Protein AF-A0A958CQ37-F1 (afdb_monomer)

Radius of gyration: 55.18 Å; Cα contacts (8 Å, |Δi|>4): 34; chains: 1; bounding box: 103×62×148 Å

Solvent-accessible surface area (backbone atoms only — not comparable to full-atom values): 11973 Å² total; per-residue (Å²): 142,84,86,82,81,79,88,76,85,82,82,81,82,80,87,77,84,88,81,90,77,92,73,89,69,79,71,72,74,76,74,71,54,69,67,59,58,50,50,52,51,53,51,53,50,53,50,53,51,52,50,50,52,52,52,51,51,51,49,50,54,50,52,52,50,51,53,51,53,49,53,54,50,54,52,50,51,51,52,53,48,55,51,60,64,46,48,61,54,52,54,52,50,50,53,50,51,51,54,44,40,57,52,45,50,58,51,58,67,70,36,49,77,90,50,52,83,75,59,76,95,58,88,52,50,67,62,41,44,52,50,48,65,74,42,40,67,68,56,68,46,73,76,77,70,75,86,76,77,77,72,82,83,69,88,74,81,87,72,75,83,76,72,76,51,73,71,53,48,52,48,20,59,75,70,76,41,53,68,68,57,47,50,54,54,58,65,72,74,109

Mean predicted aligned error: 20.01 Å

Foldseek 3Di:
DDDDDDDDDDPDDDDDDDDDDDDDPPPVVPPDPPVVVVVVVVVVVVVVVVVVVVVVVVVVVVVVVVVVVVVVVVVVVVVVVVVVVCVVVVVVVVVVQVVLVVVLVVLLVLFPPVCNVVQDPDPRSVVSVVVCVVCVCVRNPDPPPPPPCVPPDDDDPPPPPPDDDPVLCVVCVVVVHDPVVSVVVVVVVD

Structure (mmCIF, N/CA/C/O backbone):
data_AF-A0A958CQ37-F1
#
_entry.id   AF-A0A958CQ37-F1
#
loop_
_atom_site.group_PDB
_atom_site.id
_atom_site.type_symbol
_atom_site.label_atom_id
_atom_site.label_alt_id
_atom_site.label_comp_id
_atom_site.label_asym_id
_atom_site.label_entity_id
_atom_site.label_seq_id
_atom_site.pdbx_PDB_ins_code
_atom_site.Cartn_x
_atom_site.Cartn_y
_atom_site.Cartn_z
_atom_site.occupancy
_atom_site.B_iso_or_equiv
_atom_site.auth_seq_id
_atom_site.auth_comp_id
_atom_site.auth_asym_id
_atom_site.auth_atom_id
_atom_site.pdbx_PDB_model_num
ATOM 1 N N . MET A 1 1 ? -32.294 -33.230 7.994 1.00 49.12 1 MET A N 1
ATOM 2 C CA . MET A 1 1 ? -32.394 -34.370 8.921 1.00 49.12 1 MET A CA 1
ATOM 3 C C . MET A 1 1 ? -31.142 -34.333 9.769 1.00 49.12 1 MET A C 1
ATOM 5 O O . MET A 1 1 ? -30.133 -34.830 9.314 1.00 49.12 1 MET A O 1
ATOM 9 N N . ASP A 1 2 ? -31.186 -33.602 10.880 1.00 46.47 2 ASP A N 1
ATOM 10 C CA . ASP A 1 2 ? -30.478 -33.942 12.120 1.00 46.47 2 ASP A CA 1
ATOM 11 C C . ASP A 1 2 ? -30.927 -32.935 13.178 1.00 46.47 2 ASP A C 1
ATOM 13 O O . ASP A 1 2 ? -30.516 -31.776 13.227 1.00 46.47 2 ASP A O 1
ATOM 17 N N . SER A 1 3 ? -31.928 -33.385 13.925 1.00 45.38 3 SER A N 1
ATOM 18 C CA . SER A 1 3 ? -32.586 -32.683 15.012 1.00 45.38 3 SER A CA 1
ATOM 19 C C . SER A 1 3 ? -31.724 -32.826 16.260 1.00 45.38 3 SER A C 1
ATOM 21 O O . SER A 1 3 ? -31.546 -33.939 16.745 1.00 45.38 3 SER A O 1
ATOM 23 N N . ASN A 1 4 ? -31.228 -31.716 16.801 1.00 47.38 4 ASN A N 1
ATOM 24 C CA . ASN A 1 4 ? -30.601 -31.696 18.119 1.00 47.38 4 ASN A CA 1
ATOM 25 C C . ASN A 1 4 ? -31.625 -31.181 19.150 1.00 47.38 4 ASN A C 1
ATOM 27 O O . ASN A 1 4 ? -31.974 -29.998 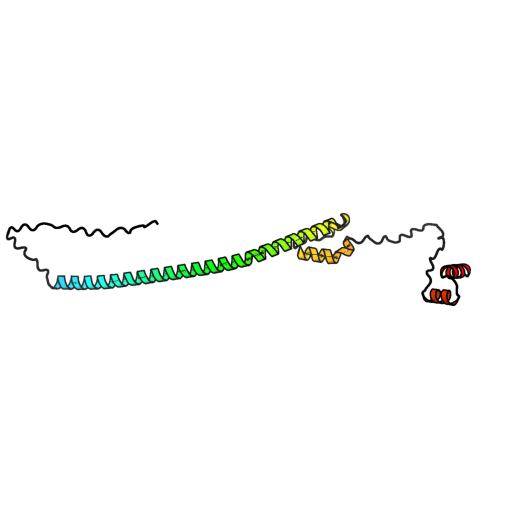19.095 1.00 47.38 4 ASN A O 1
ATOM 31 N N . PRO A 1 5 ? -32.176 -32.029 20.038 1.00 55.19 5 PRO A N 1
ATOM 32 C CA . PRO A 1 5 ? -33.126 -31.587 21.048 1.00 55.19 5 PRO A CA 1
ATOM 33 C C . PRO A 1 5 ? -32.414 -30.985 22.269 1.00 55.19 5 PRO A C 1
ATOM 35 O O . PRO A 1 5 ? -31.426 -31.513 22.774 1.00 55.19 5 PRO A O 1
ATOM 38 N N . ALA A 1 6 ? -32.963 -29.871 22.752 1.00 45.78 6 ALA A N 1
ATOM 39 C CA . ALA A 1 6 ? -32.574 -29.190 23.982 1.00 45.78 6 ALA A CA 1
ATOM 40 C C . ALA A 1 6 ? -32.721 -30.094 25.229 1.00 45.78 6 ALA A C 1
ATOM 42 O O . ALA A 1 6 ? -33.697 -30.845 25.313 1.00 45.78 6 ALA A O 1
ATOM 43 N N . PRO A 1 7 ? -31.832 -30.003 26.238 1.00 53.38 7 PRO A N 1
ATOM 44 C CA . PRO A 1 7 ? -32.049 -30.678 27.511 1.00 53.38 7 PRO A CA 1
ATOM 45 C C . PRO A 1 7 ? -33.097 -29.935 28.352 1.00 53.38 7 PRO A C 1
ATOM 47 O O . PRO A 1 7 ? -32.956 -28.760 28.690 1.00 53.38 7 PRO A O 1
ATOM 50 N N . ALA A 1 8 ? -34.169 -30.663 28.659 1.00 43.44 8 ALA A N 1
ATOM 51 C CA . ALA A 1 8 ? -35.305 -30.249 29.465 1.00 43.44 8 ALA A CA 1
ATOM 52 C C . ALA A 1 8 ? -34.931 -29.970 30.931 1.00 43.44 8 ALA A C 1
ATOM 54 O O . ALA A 1 8 ? -34.113 -30.664 31.535 1.00 43.44 8 ALA A O 1
ATOM 55 N N . ALA A 1 9 ? -35.606 -28.975 31.509 1.00 38.88 9 ALA A N 1
ATOM 56 C CA . ALA A 1 9 ? -35.600 -28.678 32.932 1.00 38.88 9 ALA A CA 1
ATOM 57 C C . ALA A 1 9 ? -36.140 -29.866 33.748 1.00 38.88 9 ALA A C 1
ATOM 59 O O . ALA A 1 9 ? -37.278 -30.295 33.566 1.00 38.88 9 ALA A O 1
ATOM 60 N N . THR A 1 10 ? -35.342 -30.373 34.684 1.00 42.56 10 THR A N 1
ATOM 61 C CA . THR A 1 10 ? -35.787 -31.325 35.706 1.00 42.56 10 THR A CA 1
ATOM 62 C C . THR A 1 10 ? -36.407 -30.574 36.882 1.00 42.56 10 THR A C 1
ATOM 64 O O . THR A 1 10 ? -35.711 -30.137 37.797 1.00 42.56 10 THR A O 1
ATOM 67 N N . THR A 1 11 ? -37.731 -30.444 36.884 1.00 38.50 11 THR A N 1
ATOM 68 C CA . THR A 1 11 ? -38.530 -30.198 38.091 1.00 38.50 11 THR A CA 1
ATOM 69 C C . THR A 1 11 ? -38.624 -31.503 38.883 1.00 38.50 11 THR A C 1
ATOM 71 O O . THR A 1 11 ? -39.440 -32.372 38.591 1.00 38.50 11 THR A O 1
ATOM 74 N N . SER A 1 12 ? -37.762 -31.664 39.887 1.00 38.47 12 SER A N 1
ATOM 75 C CA . SER A 1 12 ? -37.839 -32.772 40.843 1.00 38.47 12 SER A CA 1
ATOM 76 C C . SER A 1 12 ? -38.843 -32.434 41.947 1.00 38.47 12 SER A C 1
ATOM 78 O O . SER A 1 12 ? -38.509 -31.792 42.941 1.00 38.47 12 SER A O 1
ATOM 80 N N . THR A 1 13 ? -40.090 -32.864 41.762 1.00 37.91 13 THR A N 1
ATOM 81 C CA . THR A 1 13 ? -41.132 -32.880 42.794 1.00 37.91 13 THR A CA 1
ATOM 82 C C . THR A 1 13 ? -40.833 -33.993 43.802 1.00 37.91 13 THR A C 1
ATOM 84 O O . THR A 1 13 ? -41.143 -35.155 43.559 1.00 37.91 13 THR A O 1
ATOM 87 N N . ALA A 1 14 ? -40.236 -33.651 44.944 1.00 37.59 14 ALA A N 1
ATOM 88 C CA . ALA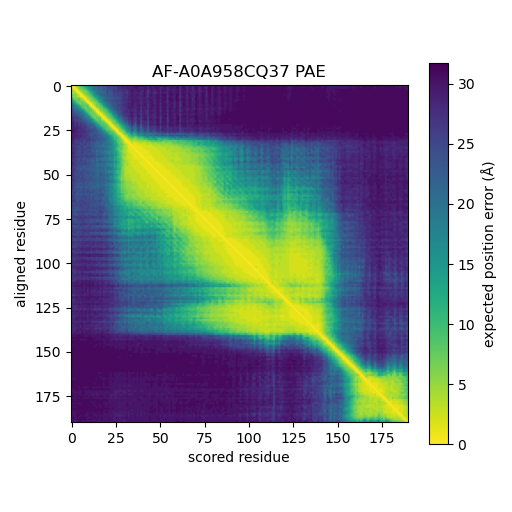 A 1 14 ? -40.164 -34.545 46.097 1.00 37.59 14 ALA A CA 1
ATOM 89 C C . ALA A 1 14 ? -41.420 -34.352 46.967 1.00 37.59 14 ALA A C 1
ATOM 91 O O . ALA A 1 14 ? -41.542 -33.367 47.694 1.00 37.59 14 ALA A O 1
ATOM 92 N N . GLN A 1 15 ? -42.370 -35.283 46.861 1.00 41.03 15 GLN A N 1
ATOM 93 C CA . GLN A 1 15 ? -43.459 -35.453 47.826 1.00 41.03 15 GLN A CA 1
ATOM 94 C C . GLN A 1 15 ? -42.893 -36.113 49.090 1.00 41.03 15 GLN A C 1
ATOM 96 O O . GLN A 1 15 ? -42.414 -37.243 49.031 1.00 41.03 15 GLN A O 1
ATOM 101 N N . VAL A 1 16 ? -42.967 -35.427 50.232 1.00 40.22 16 VAL A N 1
ATOM 102 C CA . VAL A 1 16 ? -42.745 -36.033 51.552 1.00 40.22 16 VAL A CA 1
ATOM 103 C C . VAL A 1 16 ? -44.091 -36.132 52.258 1.00 40.22 16 VAL A C 1
ATOM 105 O O . VAL A 1 16 ? -44.826 -35.152 52.375 1.00 40.22 16 VAL A O 1
ATOM 108 N N . ALA A 1 17 ? -44.415 -37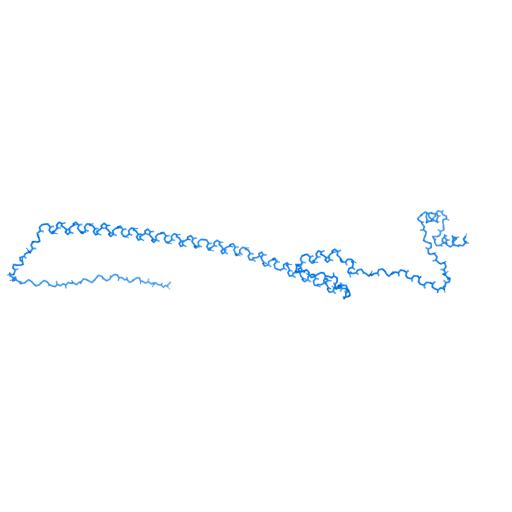.360 52.655 1.00 38.19 17 ALA A N 1
ATOM 109 C CA . ALA A 1 17 ? -45.647 -37.764 53.305 1.00 38.19 17 ALA A CA 1
ATOM 110 C C . ALA A 1 17 ? -45.853 -37.058 54.654 1.00 38.19 17 ALA A C 1
ATOM 112 O O . ALA A 1 17 ? -44.937 -36.944 55.467 1.00 38.19 17 ALA A O 1
ATOM 113 N N . VAL A 1 18 ? -47.093 -36.627 54.886 1.00 36.69 18 VAL A N 1
ATOM 114 C CA . VAL A 1 18 ? -47.584 -36.095 56.157 1.00 36.69 18 VAL A CA 1
ATOM 115 C C . VAL A 1 18 ? -47.969 -37.274 57.049 1.00 36.69 18 VAL A C 1
ATOM 117 O O . VAL A 1 18 ? -48.983 -37.925 56.811 1.00 36.69 18 VAL A O 1
ATOM 120 N N . THR A 1 19 ? -47.184 -37.539 58.090 1.00 35.00 19 THR A N 1
ATOM 121 C CA . THR A 1 19 ? -47.653 -38.260 59.280 1.00 35.00 19 THR A CA 1
ATOM 122 C C . THR A 1 19 ? -47.872 -37.242 60.385 1.00 35.00 19 THR A C 1
ATOM 124 O O . THR A 1 19 ? -46.922 -36.660 60.905 1.00 35.00 19 THR A O 1
ATOM 127 N N . ALA A 1 20 ? -49.144 -37.011 60.695 1.00 42.75 20 ALA A N 1
ATOM 128 C CA . ALA A 1 20 ? -49.577 -36.290 61.873 1.00 42.75 20 ALA A CA 1
ATOM 129 C C . ALA A 1 20 ? -49.488 -37.227 63.084 1.00 42.75 20 ALA A C 1
ATOM 131 O O . ALA A 1 20 ? -50.216 -38.215 63.143 1.00 42.75 20 ALA A O 1
ATOM 132 N N . ASP A 1 21 ? -48.631 -36.897 64.044 1.00 35.22 21 ASP A N 1
ATOM 133 C CA . ASP A 1 21 ? -48.896 -37.197 65.446 1.00 35.22 21 ASP A CA 1
ATOM 134 C C . ASP A 1 21 ? -48.428 -36.020 66.303 1.00 35.22 21 ASP A C 1
ATOM 136 O O . ASP A 1 21 ? -47.410 -35.378 66.038 1.00 35.22 21 ASP A O 1
ATOM 140 N N . SER A 1 22 ? -49.266 -35.673 67.266 1.00 45.44 22 SER A N 1
ATOM 141 C CA . SER A 1 22 ? -49.215 -34.429 68.017 1.00 45.44 22 SER A CA 1
ATOM 142 C C . SER A 1 22 ? -48.355 -34.629 69.254 1.00 45.44 22 SER A C 1
ATOM 144 O O . SER A 1 22 ? -48.817 -35.187 70.244 1.00 45.44 22 SER A O 1
ATOM 146 N N . ALA A 1 23 ? -47.128 -34.118 69.233 1.00 38.62 23 ALA A N 1
ATOM 147 C CA . ALA A 1 23 ? -46.390 -33.829 70.452 1.00 38.62 23 ALA A CA 1
ATOM 148 C C . ALA A 1 23 ? -46.281 -32.312 70.582 1.00 38.62 23 ALA A C 1
ATOM 150 O O . ALA A 1 23 ? -45.642 -31.631 69.782 1.00 38.62 23 ALA A O 1
ATOM 151 N N . GLN A 1 24 ? -46.994 -31.803 71.578 1.00 40.91 24 GLN A N 1
ATOM 152 C CA . GLN A 1 24 ? -46.951 -30.436 72.053 1.00 40.91 24 GLN A CA 1
ATOM 153 C C . GLN A 1 24 ? -45.543 -30.124 72.573 1.00 40.91 24 GLN A C 1
ATOM 155 O O . GLN A 1 24 ? -45.309 -30.149 73.774 1.00 40.91 24 GLN A O 1
ATOM 160 N N . ASP A 1 25 ? -44.615 -29.791 71.686 1.00 40.22 25 ASP A N 1
ATOM 161 C CA . ASP A 1 25 ? -43.644 -28.767 72.022 1.00 40.22 25 ASP A CA 1
ATOM 162 C C . ASP A 1 25 ? -44.249 -27.471 71.523 1.00 40.22 25 ASP A C 1
ATOM 164 O O . ASP A 1 25 ? -44.387 -27.227 70.323 1.00 40.22 25 ASP A O 1
ATOM 168 N N . ALA A 1 26 ? -44.673 -26.646 72.475 1.00 47.75 26 ALA A N 1
ATOM 169 C CA . ALA A 1 26 ? -44.776 -25.228 72.242 1.00 47.75 26 ALA A CA 1
ATOM 170 C C . ALA A 1 26 ? -43.397 -24.783 71.747 1.00 47.75 26 ALA A C 1
ATOM 172 O O . ALA A 1 26 ? -42.525 -24.437 72.541 1.00 47.75 26 ALA A O 1
ATOM 173 N N . THR A 1 27 ? -43.195 -24.807 70.426 1.00 49.62 27 THR A N 1
ATOM 174 C CA . THR A 1 27 ? -42.239 -23.939 69.767 1.00 49.62 27 THR A CA 1
ATOM 175 C C . THR A 1 27 ? -42.698 -22.565 70.196 1.00 49.62 27 THR A C 1
ATOM 177 O O . THR A 1 27 ? -43.645 -22.011 69.634 1.00 49.62 27 THR A O 1
ATOM 180 N N . THR A 1 28 ? -42.127 -22.066 71.288 1.00 49.12 28 THR A N 1
ATOM 181 C CA . THR A 1 28 ? -42.154 -20.662 71.623 1.00 49.12 28 THR A CA 1
ATOM 182 C C . THR A 1 28 ? -41.641 -20.017 70.357 1.00 49.12 28 THR A C 1
ATOM 184 O O . THR A 1 28 ? -40.455 -20.085 70.049 1.00 49.12 28 THR A O 1
ATOM 187 N N . ALA A 1 29 ? -42.571 -19.537 69.529 1.00 58.19 29 ALA A N 1
ATOM 188 C CA . ALA A 1 29 ? -42.240 -18.746 68.375 1.00 58.19 29 ALA A CA 1
ATOM 189 C C . ALA A 1 29 ? -41.485 -17.583 68.991 1.00 58.19 29 ALA A C 1
ATOM 191 O O . ALA A 1 29 ? -42.084 -16.728 69.646 1.00 58.19 29 ALA A O 1
ATOM 192 N N . THR A 1 30 ? -40.159 -17.649 68.928 1.00 64.88 30 THR A N 1
ATOM 193 C CA . THR A 1 30 ? -39.264 -16.620 69.409 1.00 64.88 30 THR A CA 1
ATOM 194 C C . THR A 1 30 ? -39.554 -15.446 68.502 1.00 64.88 30 THR A C 1
ATOM 196 O O . THR A 1 30 ? -39.005 -15.310 67.413 1.00 64.88 30 THR A O 1
ATOM 199 N N . MET A 1 31 ? -40.549 -14.653 68.900 1.00 70.31 31 MET A N 1
ATOM 200 C CA . MET A 1 31 ? -40.887 -13.419 68.232 1.00 70.31 31 MET A CA 1
ATOM 201 C C . MET A 1 31 ? -39.654 -12.549 68.374 1.00 70.31 31 MET A C 1
ATOM 203 O O . MET A 1 31 ? -39.325 -12.081 69.464 1.00 70.31 31 MET A O 1
ATOM 207 N N . PHE A 1 32 ? -38.931 -12.404 67.268 1.00 79.19 32 PHE A N 1
ATOM 208 C CA . PHE A 1 32 ? -37.827 -11.473 67.207 1.00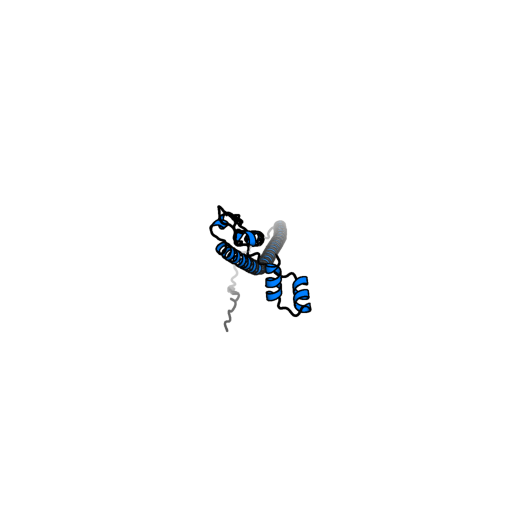 79.19 32 PHE A CA 1
ATOM 209 C C . PHE A 1 32 ? -38.355 -10.081 67.572 1.00 79.19 32 PHE A C 1
ATOM 211 O O . PHE A 1 32 ? -39.456 -9.715 67.141 1.00 79.19 32 PHE A O 1
ATOM 218 N N . PRO A 1 33 ? -37.601 -9.306 68.364 1.00 88.94 33 PRO A N 1
ATOM 219 C CA . PRO A 1 33 ? -38.016 -7.964 68.738 1.00 88.94 33 PRO A CA 1
ATOM 220 C C . PRO A 1 33 ? -38.300 -7.134 67.478 1.00 88.94 33 PRO A C 1
ATOM 222 O O . PRO A 1 33 ? -37.601 -7.257 66.470 1.00 88.94 33 PRO A O 1
ATOM 225 N N . ALA A 1 34 ? -39.343 -6.301 67.522 1.00 88.00 34 ALA A N 1
ATOM 226 C CA . ALA A 1 34 ? -39.816 -5.547 66.357 1.00 88.00 34 ALA A CA 1
ATOM 227 C C . ALA A 1 34 ? -38.701 -4.706 65.704 1.00 88.00 34 ALA A C 1
ATOM 229 O O . ALA A 1 34 ? -38.627 -4.629 64.477 1.00 88.00 34 ALA A O 1
ATOM 230 N N . ASP A 1 35 ? -37.793 -4.166 66.518 1.00 89.38 35 ASP A N 1
ATOM 231 C CA . ASP A 1 35 ? -36.638 -3.382 66.074 1.00 89.38 35 ASP A CA 1
ATOM 232 C C . ASP A 1 35 ? -35.666 -4.205 65.216 1.00 89.38 35 ASP A C 1
ATOM 234 O O . ASP A 1 35 ? -35.182 -3.725 64.192 1.00 89.38 35 ASP A O 1
ATOM 238 N N . TYR A 1 36 ? -35.446 -5.476 65.566 1.00 90.56 36 TYR A N 1
ATOM 239 C CA . TYR A 1 36 ? -34.590 -6.384 64.798 1.00 90.56 36 TYR A CA 1
ATOM 240 C C . TYR A 1 36 ? -35.186 -6.688 63.419 1.00 90.56 36 TYR A C 1
ATOM 242 O O . TYR A 1 36 ? -34.491 -6.662 62.405 1.00 90.56 36 TYR A O 1
ATOM 250 N N . VAL A 1 37 ? -36.503 -6.902 63.349 1.00 90.75 37 VAL A N 1
ATOM 251 C CA . VAL A 1 37 ? -37.200 -7.121 62.071 1.00 90.75 37 VAL A CA 1
ATOM 252 C C . VAL A 1 37 ? -37.158 -5.865 61.196 1.00 90.75 37 VAL A C 1
ATOM 254 O O . VAL A 1 37 ? -37.031 -5.973 59.974 1.00 90.75 37 VAL A O 1
ATOM 257 N N . GLN A 1 38 ? -37.250 -4.670 61.789 1.00 92.19 38 GLN A N 1
ATOM 258 C CA . GLN A 1 38 ? -37.110 -3.418 61.044 1.00 92.19 38 GLN A CA 1
ATOM 259 C C . GLN A 1 38 ? -35.693 -3.225 60.496 1.00 92.19 38 GLN A C 1
ATOM 261 O O . GLN A 1 38 ? -35.558 -2.911 59.312 1.00 92.19 38 GLN A O 1
ATOM 266 N N . GLN A 1 39 ? -34.656 -3.473 61.301 1.00 93.25 39 GLN A N 1
ATOM 267 C CA . GLN A 1 39 ? -33.257 -3.418 60.859 1.00 93.25 39 GLN A CA 1
ATOM 268 C C . GLN A 1 39 ? -33.002 -4.387 59.702 1.00 93.25 39 GLN A C 1
ATOM 270 O O . GLN A 1 39 ? -32.529 -3.969 58.647 1.00 93.25 39 GLN A O 1
ATOM 275 N N . LEU A 1 40 ? -33.447 -5.640 59.824 1.00 93.38 40 LEU A N 1
ATOM 276 C CA . LEU A 1 40 ? -33.290 -6.643 58.769 1.00 93.38 40 LEU A CA 1
ATOM 277 C C . LEU A 1 40 ? -33.981 -6.231 57.459 1.00 93.38 40 LEU A C 1
ATOM 279 O O . LEU A 1 40 ? -33.467 -6.470 56.366 1.00 93.38 40 LEU A O 1
ATOM 283 N N . ARG A 1 41 ? -35.152 -5.585 57.538 1.00 93.31 41 ARG A N 1
ATOM 284 C CA . ARG A 1 41 ? -35.851 -5.060 56.353 1.00 93.31 41 ARG A CA 1
ATOM 285 C C . ARG A 1 41 ? -35.097 -3.902 55.707 1.00 93.31 41 ARG A C 1
ATOM 287 O O . ARG A 1 41 ? -35.055 -3.842 54.479 1.00 93.31 41 ARG A O 1
ATOM 294 N N . GLN A 1 42 ? -34.517 -3.003 56.500 1.00 95.12 42 GLN A N 1
ATOM 295 C CA . GLN A 1 42 ? -33.697 -1.896 55.998 1.00 95.12 42 GLN A CA 1
ATOM 296 C C . GLN A 1 42 ? -32.415 -2.413 55.337 1.00 95.12 42 GLN A C 1
ATOM 298 O O . GLN A 1 42 ? -32.088 -2.003 54.223 1.00 95.12 42 GLN A O 1
ATOM 303 N N . GLU A 1 43 ? -31.746 -3.381 55.959 1.00 93.06 43 GLU A N 1
ATOM 304 C CA . GLU A 1 43 ? -30.581 -4.058 55.393 1.00 93.06 43 GLU A CA 1
ATOM 305 C C . GLU A 1 43 ? -30.939 -4.756 54.080 1.00 93.06 43 GLU A C 1
ATOM 307 O O . GLU A 1 43 ? -30.317 -4.483 53.054 1.00 93.06 43 GLU A O 1
ATOM 312 N N . ALA A 1 44 ? -31.995 -5.574 54.056 1.00 93.94 44 ALA A N 1
ATOM 313 C CA . ALA A 1 44 ? -32.451 -6.255 52.846 1.00 93.94 44 ALA A CA 1
ATOM 314 C C . ALA A 1 44 ? -32.846 -5.274 51.730 1.00 93.94 44 ALA A C 1
ATOM 316 O O . ALA A 1 44 ? -32.568 -5.530 50.558 1.00 93.94 44 ALA A O 1
ATOM 317 N N . ALA A 1 45 ? -33.470 -4.142 52.069 1.00 95.19 45 ALA A N 1
ATOM 318 C CA . ALA A 1 45 ? -33.752 -3.082 51.108 1.00 95.19 45 ALA A CA 1
ATOM 319 C C . ALA A 1 45 ? -32.454 -2.498 50.528 1.00 95.19 45 ALA A C 1
ATOM 321 O O . ALA A 1 45 ? -32.342 -2.391 49.308 1.00 95.19 45 ALA A O 1
ATOM 322 N N . SER A 1 46 ? -31.456 -2.222 51.373 1.00 95.25 46 SER A N 1
ATOM 323 C CA . SER A 1 46 ? -30.145 -1.720 50.941 1.00 95.25 46 SER A CA 1
ATOM 324 C C . SER A 1 46 ? -29.370 -2.725 50.079 1.00 95.25 46 SER A C 1
ATOM 326 O O . SER A 1 46 ? -28.689 -2.343 49.132 1.00 95.25 46 SER A O 1
ATOM 328 N N . TYR A 1 47 ? -29.492 -4.026 50.352 1.00 94.31 47 TYR A N 1
ATOM 329 C CA . TYR A 1 47 ? -28.867 -5.060 49.528 1.00 94.31 47 TYR A CA 1
ATOM 330 C C . TYR A 1 47 ? -29.540 -5.180 48.166 1.00 94.31 47 TYR A C 1
ATOM 332 O O . TYR A 1 47 ? -28.854 -5.340 47.165 1.00 94.31 47 TYR A O 1
ATOM 340 N N . ARG A 1 48 ? -30.869 -5.052 48.097 1.00 94.69 48 ARG A N 1
ATOM 341 C CA . ARG A 1 48 ? -31.593 -5.056 46.818 1.00 94.69 48 ARG A CA 1
ATOM 342 C C . ARG A 1 48 ? -31.223 -3.860 45.949 1.00 94.69 48 ARG A C 1
ATOM 344 O O . ARG A 1 48 ? -31.128 -4.028 44.740 1.00 94.69 48 ARG A O 1
ATOM 351 N N . THR A 1 49 ? -31.039 -2.675 46.531 1.00 95.44 49 THR A N 1
ATOM 352 C CA . THR A 1 49 ? -30.596 -1.499 45.767 1.00 95.44 49 THR A CA 1
ATOM 353 C C . THR A 1 49 ? -29.160 -1.674 45.290 1.00 95.44 49 THR A C 1
ATOM 355 O O . THR A 1 49 ? -28.922 -1.559 44.094 1.00 95.44 49 THR A O 1
ATOM 358 N N . LYS A 1 50 ? -28.239 -2.091 46.171 1.00 95.62 50 LYS A N 1
ATOM 359 C CA . LYS A 1 50 ? -26.844 -2.384 45.799 1.00 95.62 50 LYS A CA 1
ATOM 360 C C . LYS A 1 50 ? -26.739 -3.455 44.714 1.00 95.62 50 LYS A C 1
ATOM 362 O O . LYS A 1 50 ? -25.939 -3.317 43.800 1.00 95.62 50 LYS A O 1
ATOM 367 N N . LEU A 1 51 ? -27.548 -4.512 44.793 1.00 95.06 51 LEU A N 1
ATOM 368 C CA . LEU A 1 51 ? -27.558 -5.568 43.782 1.00 95.06 51 LEU A CA 1
ATOM 369 C C . LEU A 1 51 ? -27.993 -5.019 42.419 1.00 95.06 51 LEU A C 1
ATOM 371 O O . LEU A 1 51 ? -27.320 -5.278 41.429 1.00 95.06 51 LEU A O 1
ATOM 375 N N . ARG A 1 52 ? -29.057 -4.204 42.374 1.00 95.56 52 ARG A N 1
ATOM 376 C CA . ARG A 1 52 ? -29.491 -3.545 41.131 1.00 95.56 52 ARG A CA 1
ATOM 377 C C . ARG A 1 52 ? -28.419 -2.615 40.572 1.00 95.56 52 ARG A C 1
ATOM 379 O O . ARG A 1 52 ? -28.153 -2.660 39.380 1.00 95.56 52 ARG A O 1
ATOM 386 N N . GLU A 1 53 ? -27.779 -1.816 41.421 1.00 96.31 53 GLU A N 1
ATOM 387 C CA . GLU A 1 53 ? -26.693 -0.916 41.012 1.00 96.31 53 GLU A CA 1
ATOM 388 C C . GLU A 1 53 ? -25.508 -1.692 40.418 1.00 96.31 53 GLU A C 1
ATOM 390 O O . GLU A 1 53 ? -24.988 -1.318 39.368 1.00 96.31 53 GLU A O 1
ATOM 395 N N . ILE A 1 54 ? -25.114 -2.807 41.042 1.00 95.38 54 ILE A N 1
ATOM 396 C CA . ILE A 1 54 ? -24.041 -3.682 40.546 1.00 95.38 54 ILE A CA 1
ATOM 397 C C . ILE A 1 54 ? -24.442 -4.351 39.226 1.00 95.38 54 ILE A C 1
ATOM 399 O O . ILE A 1 54 ? -23.635 -4.418 38.300 1.00 95.38 54 ILE A O 1
ATOM 403 N N . GLU A 1 55 ? -25.674 -4.845 39.110 1.00 95.06 55 GLU A N 1
ATOM 404 C CA . GLU A 1 55 ? -26.183 -5.447 37.874 1.00 95.06 55 GLU A CA 1
ATOM 405 C C . GLU A 1 55 ? -26.230 -4.437 36.724 1.00 95.06 55 GLU A C 1
ATOM 407 O O . GLU A 1 55 ? -25.819 -4.759 35.610 1.00 95.06 55 GLU A O 1
ATOM 412 N N . GLU A 1 56 ? -26.691 -3.211 36.973 1.00 95.31 56 GLU A N 1
ATOM 413 C CA . GLU A 1 56 ? -26.701 -2.138 35.978 1.00 95.31 56 GLU A CA 1
ATOM 414 C C . GLU A 1 56 ? -25.288 -1.709 35.578 1.00 95.31 56 GLU A C 1
ATOM 416 O O . GLU A 1 56 ? -25.022 -1.543 34.387 1.00 95.31 56 GLU A O 1
ATOM 421 N N . ALA A 1 57 ? -24.365 -1.582 36.535 1.00 95.12 57 ALA A N 1
ATOM 422 C CA . ALA A 1 57 ? -22.967 -1.265 36.254 1.00 95.12 57 ALA A CA 1
ATOM 423 C C . ALA A 1 57 ? -22.297 -2.356 35.405 1.00 95.12 57 ALA A C 1
ATOM 425 O O . ALA A 1 57 ? -21.632 -2.047 34.417 1.00 95.12 57 ALA A O 1
ATOM 426 N N . ASN A 1 58 ? -22.528 -3.632 35.730 1.00 93.94 58 ASN A N 1
ATOM 427 C CA . ASN A 1 58 ? -22.015 -4.755 34.947 1.00 93.94 58 ASN A CA 1
ATOM 428 C C . ASN A 1 58 ? -22.618 -4.807 33.541 1.00 93.94 58 ASN A C 1
ATOM 430 O O . ASN A 1 58 ? -21.903 -5.107 32.588 1.00 93.94 58 ASN A O 1
ATOM 434 N N . LYS A 1 59 ? -23.916 -4.522 33.383 1.00 95.06 59 LYS A N 1
ATOM 435 C CA . LYS A 1 59 ? -24.544 -4.440 32.055 1.00 95.06 59 LYS A CA 1
ATOM 436 C C . LYS A 1 59 ? -23.893 -3.348 31.214 1.00 95.06 59 LYS A C 1
ATOM 438 O O . LYS A 1 59 ? -23.411 -3.650 30.132 1.00 95.06 59 LYS A O 1
ATOM 443 N N . ARG A 1 60 ? -23.758 -2.133 31.756 1.00 93.50 60 ARG A N 1
ATOM 444 C CA . ARG A 1 60 ? -23.102 -1.016 31.055 1.00 93.50 60 ARG A CA 1
ATOM 445 C C . ARG A 1 60 ? -21.661 -1.340 30.669 1.00 93.50 60 ARG A C 1
ATOM 447 O O . ARG A 1 60 ? -21.293 -1.139 29.522 1.00 93.50 60 ARG A O 1
ATOM 454 N N . ALA A 1 61 ? -20.875 -1.908 31.583 1.00 94.00 61 ALA A N 1
ATOM 455 C CA . ALA A 1 61 ? -19.495 -2.293 31.291 1.00 94.00 61 ALA A CA 1
ATOM 456 C C . ALA A 1 61 ? -19.401 -3.365 30.186 1.00 94.00 61 ALA A C 1
ATOM 458 O O . ALA A 1 61 ? -18.509 -3.311 29.341 1.00 94.00 61 ALA A O 1
ATOM 459 N N . ASN A 1 62 ? -20.326 -4.331 30.167 1.00 91.19 62 ASN A N 1
ATOM 460 C CA . ASN A 1 62 ? -20.389 -5.334 29.104 1.00 91.19 62 ASN A CA 1
ATOM 461 C C . ASN A 1 62 ? -20.806 -4.723 27.761 1.00 91.19 62 ASN A C 1
ATOM 463 O O . ASN A 1 62 ? -20.194 -5.052 26.746 1.00 91.19 62 ASN A O 1
ATOM 467 N N . ASP A 1 63 ? -21.793 -3.828 27.760 1.00 91.25 63 ASP A N 1
ATOM 468 C CA . ASP A 1 63 ? -22.262 -3.134 26.559 1.00 91.25 63 ASP A CA 1
ATOM 469 C C . ASP A 1 63 ? -21.156 -2.245 25.968 1.00 91.25 63 ASP A C 1
ATOM 471 O O . ASP A 1 63 ? -20.917 -2.271 24.762 1.00 91.25 63 ASP A O 1
ATOM 475 N N . GLU A 1 64 ? -20.420 -1.516 26.812 1.00 94.12 64 GLU A N 1
ATOM 476 C CA . GLU A 1 64 ? -19.266 -0.704 26.408 1.00 94.12 64 GLU A CA 1
ATOM 477 C C . GLU A 1 64 ? -18.143 -1.565 25.822 1.00 94.12 64 GLU A C 1
ATOM 479 O O . GLU A 1 64 ? -17.577 -1.223 24.781 1.00 94.12 64 GLU A O 1
ATOM 484 N N . ARG A 1 65 ? -17.840 -2.710 26.447 1.00 93.38 65 ARG A N 1
ATOM 485 C CA . ARG A 1 65 ? -16.828 -3.647 25.944 1.00 93.38 65 ARG A CA 1
ATOM 486 C C . ARG A 1 65 ? -17.234 -4.228 24.594 1.00 93.38 65 ARG A C 1
ATOM 488 O O . ARG A 1 65 ? -16.409 -4.277 23.687 1.00 93.38 65 ARG A O 1
ATOM 495 N N . LEU A 1 66 ? -18.495 -4.631 24.448 1.00 92.00 66 LEU A N 1
ATOM 496 C CA . LEU A 1 66 ? -19.021 -5.175 23.200 1.00 92.00 66 LEU A CA 1
ATOM 497 C C . LEU A 1 66 ? -19.029 -4.119 22.088 1.00 92.00 66 LEU A C 1
ATOM 499 O O . LEU A 1 66 ? -18.647 -4.416 20.959 1.00 92.00 66 LEU A O 1
ATOM 503 N N . ALA A 1 67 ? -19.409 -2.878 22.405 1.00 92.44 67 ALA A N 1
ATOM 504 C CA . ALA A 1 67 ? -19.360 -1.764 21.464 1.00 92.44 67 ALA A CA 1
ATOM 505 C C . ALA A 1 67 ? -17.922 -1.463 21.018 1.00 92.44 67 ALA A C 1
ATOM 507 O O . ALA A 1 67 ? -17.678 -1.266 19.828 1.00 92.44 67 ALA A O 1
ATOM 508 N N . ALA A 1 68 ? -16.961 -1.476 21.946 1.00 93.12 68 ALA A N 1
ATOM 509 C CA . ALA A 1 68 ? -15.550 -1.327 21.612 1.00 93.12 68 ALA A CA 1
ATOM 510 C C . ALA A 1 68 ? -15.067 -2.476 20.711 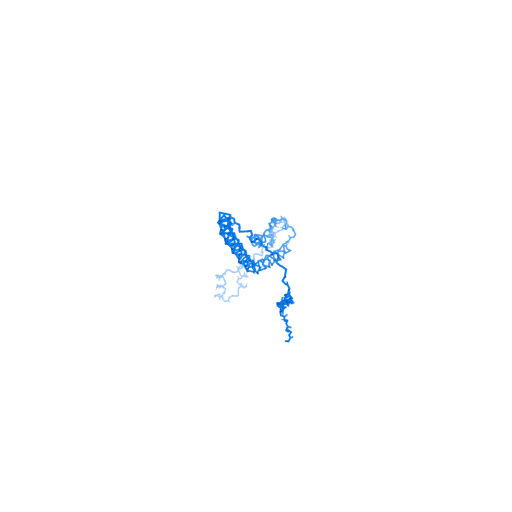1.00 93.12 68 ALA A C 1
ATOM 512 O O . ALA A 1 68 ? -14.459 -2.222 19.675 1.00 93.12 68 ALA A O 1
ATOM 513 N N . GLU A 1 69 ? -15.367 -3.732 21.059 1.00 93.12 69 GLU A N 1
ATOM 514 C CA . GLU A 1 69 ? -15.024 -4.910 20.248 1.00 93.12 69 GLU A CA 1
ATOM 515 C C . GLU A 1 69 ? -15.604 -4.819 18.826 1.00 93.12 69 GLU A C 1
ATOM 517 O O . GLU A 1 69 ? -14.885 -5.088 17.863 1.00 93.12 69 GLU A O 1
ATOM 522 N N . ALA A 1 70 ? -16.855 -4.376 18.676 1.00 92.44 70 ALA A N 1
ATOM 523 C CA . ALA A 1 70 ? -17.484 -4.173 17.371 1.00 92.44 70 ALA A CA 1
ATOM 524 C C . ALA A 1 70 ? -16.757 -3.104 16.537 1.00 92.44 70 ALA A C 1
ATOM 526 O O . ALA A 1 70 ? -16.443 -3.342 15.372 1.00 92.44 70 ALA A O 1
ATOM 527 N N . GLN A 1 71 ? -16.399 -1.964 17.137 1.00 92.44 71 GLN A N 1
ATOM 528 C CA . GLN A 1 71 ? -15.640 -0.911 16.450 1.00 92.44 71 GLN A CA 1
ATOM 529 C C . GLN A 1 71 ? -14.262 -1.398 15.979 1.00 92.44 71 GLN A C 1
ATOM 531 O O . GLN A 1 71 ? -13.820 -1.057 14.880 1.00 92.44 71 GLN A O 1
ATOM 536 N N . TRP A 1 72 ? -13.580 -2.225 16.779 1.00 90.94 72 TRP A N 1
ATOM 537 C CA . TRP A 1 72 ? -12.304 -2.824 16.379 1.00 90.94 72 TRP A CA 1
ATOM 538 C C . TRP A 1 72 ? -12.459 -3.789 15.204 1.00 90.94 72 TRP A C 1
ATOM 540 O O . TRP A 1 72 ? -11.616 -3.788 14.305 1.00 90.94 72 TRP A O 1
ATOM 550 N N . GLN A 1 73 ? -13.527 -4.590 15.190 1.00 93.81 73 GLN A N 1
ATOM 551 C CA . GLN A 1 73 ? -13.826 -5.500 14.083 1.00 93.81 73 GLN A CA 1
ATOM 552 C C . GLN A 1 73 ? -14.117 -4.730 12.793 1.00 93.81 73 GLN A C 1
ATOM 554 O O . GLN A 1 73 ? -13.513 -5.024 11.762 1.00 93.81 73 GLN A O 1
ATOM 559 N N . GLU A 1 74 ? -14.953 -3.692 12.854 1.00 92.44 74 GLU A N 1
ATOM 560 C CA . GLU A 1 74 ? -15.259 -2.845 11.697 1.00 92.44 74 GLU A CA 1
ATOM 561 C C . GLU A 1 74 ? -14.001 -2.183 11.119 1.00 92.44 74 GLU A C 1
ATOM 563 O O . GLU A 1 74 ? -13.791 -2.191 9.903 1.00 92.44 74 GLU A O 1
ATOM 568 N N . LEU A 1 75 ? -13.124 -1.648 11.974 1.00 90.38 75 LEU A N 1
ATOM 569 C CA . LEU A 1 75 ? -11.868 -1.036 11.537 1.00 90.38 75 LEU A CA 1
ATOM 570 C C . LEU A 1 75 ? -10.929 -2.073 10.908 1.00 90.38 75 LEU A C 1
ATOM 572 O O . LEU A 1 75 ? -10.318 -1.804 9.873 1.00 90.38 75 LEU A O 1
ATOM 576 N N . ALA A 1 76 ? -10.825 -3.268 11.493 1.00 94.06 76 ALA A N 1
ATOM 577 C CA . ALA A 1 76 ? -10.018 -4.352 10.942 1.00 94.06 76 ALA A CA 1
ATOM 578 C C . ALA A 1 76 ? -10.526 -4.801 9.564 1.00 94.06 76 ALA A C 1
ATOM 580 O O . ALA A 1 76 ? -9.722 -4.994 8.650 1.00 94.06 76 ALA A O 1
ATOM 581 N N . GLU A 1 77 ? -11.843 -4.909 9.380 1.00 95.75 77 GLU A N 1
ATOM 582 C CA . GLU A 1 77 ? -12.438 -5.211 8.079 1.00 95.75 77 GLU A CA 1
ATOM 583 C C . GLU A 1 77 ? -12.150 -4.124 7.043 1.00 95.75 77 GLU A C 1
ATOM 585 O O . GLU A 1 77 ? -11.786 -4.447 5.912 1.00 95.75 77 GLU A O 1
ATOM 590 N N . GLN A 1 78 ? -12.267 -2.844 7.410 1.00 92.62 78 GLN A N 1
ATOM 591 C CA . GLN A 1 78 ? -11.929 -1.733 6.516 1.00 92.62 78 GLN A CA 1
ATOM 592 C C . GLN A 1 78 ? -10.465 -1.809 6.075 1.00 92.62 78 GLN A C 1
ATOM 594 O O . GLN A 1 78 ? -10.181 -1.762 4.881 1.00 92.62 78 GLN A O 1
ATOM 599 N N . ARG A 1 79 ? -9.537 -2.038 7.012 1.00 92.50 79 ARG A N 1
ATOM 600 C CA . ARG A 1 79 ? -8.113 -2.222 6.693 1.00 92.50 79 ARG A CA 1
ATOM 601 C C . ARG A 1 79 ? -7.864 -3.434 5.807 1.00 92.50 79 ARG A C 1
ATOM 603 O O . ARG A 1 79 ? -7.069 -3.352 4.875 1.00 92.50 79 ARG A O 1
ATOM 610 N N . ALA A 1 80 ? -8.538 -4.550 6.066 1.00 94.62 80 ALA A N 1
ATOM 611 C CA . ALA A 1 80 ? -8.417 -5.741 5.235 1.00 94.62 80 ALA A CA 1
ATOM 612 C C . ALA A 1 80 ? -8.892 -5.478 3.797 1.00 94.62 80 ALA A C 1
ATOM 614 O O . ALA A 1 80 ? -8.239 -5.928 2.854 1.00 94.62 80 ALA A O 1
ATOM 615 N N . ARG A 1 81 ? -9.976 -4.711 3.620 1.00 94.62 81 ARG A N 1
ATOM 616 C CA . ARG A 1 81 ? -10.466 -4.278 2.301 1.00 94.62 81 ARG A CA 1
ATOM 617 C C . ARG A 1 81 ? -9.474 -3.344 1.610 1.00 94.62 81 ARG A C 1
ATOM 619 O O . ARG A 1 81 ? -9.095 -3.635 0.483 1.00 94.62 81 ARG A O 1
ATOM 626 N N . GLU A 1 82 ? -8.977 -2.313 2.294 1.00 90.75 82 GLU A N 1
ATOM 627 C CA . GLU A 1 82 ? -7.951 -1.401 1.756 1.00 90.75 82 GLU A CA 1
ATOM 628 C C . GLU A 1 82 ? -6.708 -2.170 1.276 1.00 90.75 82 GLU A C 1
ATOM 630 O O . GLU A 1 82 ? -6.212 -1.958 0.171 1.00 90.75 82 GLU A O 1
ATOM 635 N N . ILE A 1 83 ? -6.216 -3.120 2.078 1.00 92.94 83 ILE A N 1
ATOM 636 C CA . ILE A 1 83 ? -5.058 -3.948 1.716 1.00 92.94 83 ILE A CA 1
ATOM 637 C C . ILE A 1 83 ? -5.375 -4.842 0.511 1.00 92.94 83 ILE A C 1
ATOM 639 O O . ILE A 1 83 ? -4.541 -4.986 -0.386 1.00 92.94 83 ILE A O 1
ATOM 643 N N . ALA A 1 84 ? -6.563 -5.448 0.476 1.00 93.25 84 ALA A N 1
ATOM 644 C CA . ALA A 1 84 ? -6.989 -6.283 -0.642 1.00 93.25 84 ALA A CA 1
ATOM 645 C C . ALA A 1 84 ? -7.114 -5.480 -1.947 1.00 93.25 84 ALA A C 1
ATOM 647 O O . ALA A 1 84 ? -6.743 -5.987 -3.004 1.00 93.25 84 ALA A O 1
ATOM 648 N N . GLU A 1 85 ? -7.567 -4.228 -1.873 1.00 91.81 85 GLU A N 1
ATOM 649 C CA . GLU A 1 85 ? -7.639 -3.311 -3.012 1.00 91.81 85 GLU A CA 1
ATOM 650 C C . GLU A 1 85 ? -6.255 -2.867 -3.494 1.00 91.81 85 GLU A C 1
ATOM 652 O O . GLU A 1 85 ? -6.047 -2.748 -4.699 1.00 91.81 85 GLU A O 1
ATOM 657 N N . LEU A 1 86 ? -5.292 -2.666 -2.589 1.00 93.31 86 LEU A N 1
ATOM 658 C CA . LEU A 1 86 ? -3.929 -2.238 -2.931 1.00 93.31 86 LEU A CA 1
ATOM 659 C C . LEU A 1 86 ? -3.064 -3.354 -3.534 1.00 93.31 86 LEU A C 1
ATOM 661 O O . LEU A 1 86 ? -2.217 -3.080 -4.389 1.00 93.31 86 LEU A O 1
ATOM 665 N N . ARG A 1 87 ? -3.282 -4.613 -3.136 1.00 92.56 87 ARG A N 1
ATOM 666 C CA . ARG A 1 87 ? -2.515 -5.775 -3.620 1.00 92.56 87 ARG A CA 1
ATOM 667 C C . ARG A 1 87 ? -2.415 -5.873 -5.156 1.00 92.56 87 ARG A C 1
ATOM 669 O O . ARG A 1 87 ? -1.291 -5.966 -5.649 1.00 92.56 87 ARG A O 1
ATOM 676 N N . PRO A 1 88 ? -3.505 -5.793 -5.947 1.00 94.69 88 PRO A N 1
ATOM 677 C CA . PRO A 1 88 ? -3.399 -5.874 -7.406 1.00 94.69 88 PRO A CA 1
ATOM 678 C C . PRO A 1 88 ? -2.611 -4.709 -8.022 1.00 94.69 88 PRO A C 1
ATOM 680 O O . PRO A 1 88 ? -1.971 -4.884 -9.060 1.00 94.69 88 PRO A O 1
ATOM 683 N N . TYR A 1 89 ? -2.618 -3.518 -7.412 1.00 93.06 89 TYR A N 1
ATOM 684 C CA . TYR A 1 89 ? -1.786 -2.408 -7.886 1.00 93.06 89 TYR A CA 1
ATOM 685 C C . TYR A 1 89 ? -0.304 -2.682 -7.645 1.00 93.06 89 TYR A C 1
ATOM 687 O O . TYR A 1 89 ? 0.511 -2.417 -8.527 1.00 93.06 89 TYR A O 1
ATOM 695 N N . GLN A 1 90 ? 0.041 -3.262 -6.494 1.00 93.75 90 GLN A N 1
ATOM 696 C CA . GLN A 1 90 ? 1.411 -3.665 -6.190 1.00 93.75 90 GLN A CA 1
ATOM 697 C C . GLN A 1 90 ? 1.913 -4.740 -7.162 1.00 93.75 90 GLN A C 1
ATOM 699 O O . GLN A 1 90 ? 3.023 -4.627 -7.680 1.00 93.75 90 GLN A O 1
ATOM 704 N N . GLU A 1 91 ? 1.097 -5.748 -7.467 1.00 94.56 91 GLU A N 1
ATOM 705 C CA . GLU A 1 91 ? 1.431 -6.793 -8.446 1.00 94.56 91 GLU A CA 1
ATOM 706 C C . GLU A 1 91 ? 1.650 -6.211 -9.849 1.00 94.56 91 GLU A C 1
ATOM 708 O O . GLU A 1 91 ? 2.639 -6.515 -10.511 1.00 94.56 91 GLU A O 1
ATOM 713 N N . ARG A 1 92 ? 0.783 -5.296 -10.298 1.00 94.50 92 ARG A N 1
ATOM 714 C CA . ARG A 1 92 ? 0.967 -4.610 -11.588 1.00 94.50 92 ARG A CA 1
ATOM 715 C C . ARG A 1 92 ? 2.224 -3.749 -11.612 1.00 94.50 92 ARG A C 1
ATOM 717 O O . ARG A 1 92 ? 2.936 -3.734 -12.612 1.00 94.50 92 ARG A O 1
ATOM 724 N N . TYR A 1 93 ? 2.489 -3.028 -10.528 1.00 94.88 93 TYR A N 1
ATOM 725 C CA . TYR A 1 93 ? 3.650 -2.154 -10.424 1.00 94.88 93 TYR A CA 1
ATOM 726 C C . TYR A 1 93 ? 4.959 -2.949 -10.412 1.00 94.88 93 TYR A C 1
ATOM 728 O O . TYR A 1 93 ? 5.893 -2.613 -11.133 1.00 94.88 93 TYR A O 1
ATOM 736 N N . THR A 1 94 ? 5.013 -4.044 -9.654 1.00 94.69 94 THR A N 1
ATOM 737 C CA . THR A 1 94 ? 6.170 -4.952 -9.631 1.00 94.69 94 THR A CA 1
ATOM 738 C C . THR A 1 94 ? 6.396 -5.608 -10.991 1.00 94.69 94 THR A C 1
ATOM 740 O O . THR A 1 94 ? 7.512 -5.536 -11.500 1.00 94.69 94 THR A O 1
ATOM 743 N N . ALA A 1 95 ? 5.346 -6.113 -11.645 1.00 95.69 95 ALA A N 1
ATOM 744 C CA . ALA A 1 95 ? 5.444 -6.648 -13.004 1.00 95.69 95 ALA A CA 1
ATOM 745 C C . ALA A 1 95 ? 5.947 -5.599 -14.016 1.00 95.69 95 ALA A C 1
ATOM 747 O O . ALA A 1 95 ? 6.769 -5.903 -14.881 1.00 95.69 95 ALA A O 1
ATOM 748 N N . MET A 1 96 ? 5.496 -4.345 -13.899 1.00 94.81 96 MET A N 1
ATOM 749 C CA . MET A 1 96 ? 5.979 -3.244 -14.736 1.00 94.81 96 MET A CA 1
ATOM 750 C C . MET A 1 96 ? 7.460 -2.936 -14.479 1.00 94.81 96 MET A C 1
ATOM 752 O O . MET A 1 96 ? 8.214 -2.750 -15.433 1.00 94.81 96 MET A O 1
ATOM 756 N N . LEU A 1 97 ? 7.891 -2.906 -13.215 1.00 95.12 97 LEU A N 1
ATOM 757 C CA . LEU A 1 97 ? 9.295 -2.697 -12.855 1.00 95.12 97 LEU A CA 1
ATOM 758 C C . LEU A 1 97 ? 10.193 -3.827 -13.366 1.00 95.12 97 LEU A C 1
ATOM 760 O O . LEU A 1 97 ? 11.276 -3.550 -13.877 1.00 95.12 97 LEU A O 1
ATOM 764 N N . GLU A 1 98 ? 9.760 -5.081 -13.260 1.00 95.25 98 GLU A N 1
ATOM 765 C CA . GLU A 1 98 ? 10.491 -6.236 -13.791 1.00 95.25 98 GLU A CA 1
ATOM 766 C C . GLU A 1 98 ? 10.608 -6.179 -15.314 1.00 95.25 98 GLU A C 1
ATOM 768 O O . GLU A 1 98 ? 11.699 -6.361 -15.854 1.00 95.25 98 GLU A O 1
ATOM 773 N N . ALA A 1 99 ? 9.522 -5.841 -16.015 1.00 94.25 99 ALA A N 1
ATOM 774 C CA . ALA A 1 99 ? 9.552 -5.645 -17.461 1.00 94.25 99 ALA A CA 1
ATOM 775 C C . ALA A 1 99 ? 10.525 -4.525 -17.868 1.00 94.25 99 ALA A C 1
ATOM 777 O O . ALA A 1 99 ? 11.251 -4.661 -18.855 1.00 94.25 99 ALA A O 1
ATOM 778 N N . LEU A 1 100 ? 10.575 -3.436 -17.094 1.00 94.62 100 LEU A N 1
ATOM 779 C CA . LEU A 1 100 ? 11.481 -2.317 -17.342 1.00 94.62 100 LEU A CA 1
ATOM 780 C C . LEU A 1 100 ? 12.945 -2.707 -17.097 1.00 94.62 100 LEU A C 1
ATOM 782 O O . LEU A 1 100 ? 13.801 -2.413 -17.930 1.00 94.62 100 LEU A O 1
ATOM 786 N N . LYS A 1 101 ? 13.225 -3.431 -16.006 1.00 94.44 101 LYS A N 1
ATOM 787 C CA . LYS A 1 101 ? 14.552 -3.996 -15.715 1.00 94.44 101 LYS A CA 1
ATOM 788 C C . LYS A 1 101 ? 15.020 -4.919 -16.836 1.00 94.44 101 LYS A C 1
ATOM 790 O O . LYS A 1 101 ? 16.082 -4.679 -17.399 1.00 94.44 101 LYS A O 1
ATOM 795 N N . ALA A 1 102 ? 14.192 -5.881 -17.241 1.00 94.69 102 ALA A N 1
ATOM 796 C CA . ALA A 1 102 ? 14.511 -6.801 -18.331 1.00 94.69 102 ALA A CA 1
ATOM 797 C C . ALA A 1 102 ? 14.729 -6.071 -19.672 1.00 94.69 102 ALA A C 1
ATOM 799 O O . ALA A 1 102 ? 15.574 -6.461 -20.478 1.00 94.69 102 ALA A O 1
ATOM 800 N N . GLY A 1 103 ? 13.976 -4.997 -19.930 1.00 93.38 103 GLY A N 1
ATOM 801 C CA . GLY A 1 103 ? 14.181 -4.134 -21.094 1.00 93.38 103 GLY A CA 1
ATOM 802 C C . GLY A 1 103 ? 15.530 -3.410 -21.063 1.00 93.38 103 GLY A C 1
ATOM 803 O O . GLY A 1 103 ? 16.237 -3.386 -22.072 1.00 93.38 103 GLY A O 1
ATOM 804 N N . ASN A 1 104 ? 15.908 -2.861 -19.909 1.00 93.50 104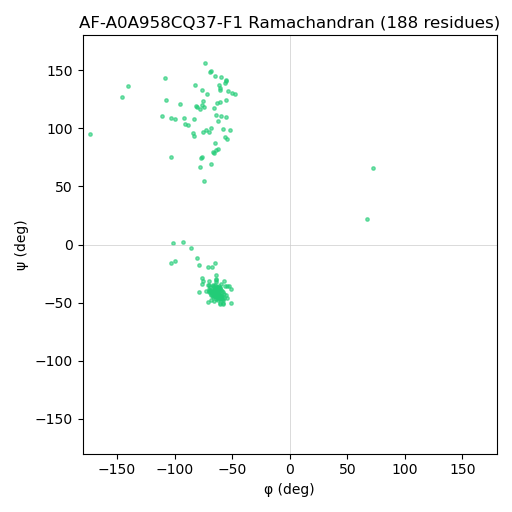 ASN A N 1
ATOM 805 C CA . ASN A 1 104 ? 17.191 -2.187 -19.719 1.00 93.50 104 ASN A CA 1
ATOM 806 C C . ASN A 1 104 ? 18.370 -3.160 -19.798 1.00 93.50 104 ASN A C 1
ATOM 808 O O . ASN A 1 104 ? 19.353 -2.847 -20.460 1.00 93.50 104 ASN A O 1
ATOM 812 N N . GLU A 1 105 ? 18.268 -4.351 -19.210 1.00 93.06 105 GLU A N 1
ATOM 813 C CA . GLU A 1 105 ? 19.293 -5.400 -19.307 1.00 93.06 105 GLU A CA 1
ATOM 814 C C . GLU A 1 105 ? 19.580 -5.768 -20.767 1.00 93.06 105 GLU A C 1
ATOM 816 O O . GLU A 1 105 ? 20.731 -5.731 -21.198 1.00 93.06 105 GLU A O 1
ATOM 821 N N . LYS A 1 106 ? 18.538 -5.971 -21.584 1.00 93.19 106 LYS A N 1
ATOM 822 C CA . LYS A 1 106 ? 18.696 -6.217 -23.029 1.00 93.19 106 LYS A CA 1
ATOM 823 C C . LYS A 1 106 ? 19.403 -5.076 -23.761 1.00 93.19 106 LYS A C 1
ATOM 825 O O . LYS A 1 106 ? 20.124 -5.314 -24.728 1.00 93.19 106 LYS A O 1
ATOM 830 N N . ARG A 1 107 ? 19.190 -3.827 -23.339 1.00 90.75 107 ARG A N 1
ATOM 831 C CA . ARG A 1 107 ? 19.899 -2.664 -23.899 1.00 90.75 107 ARG A CA 1
ATOM 832 C C . ARG A 1 107 ? 21.358 -2.637 -23.444 1.00 90.75 107 ARG A C 1
ATOM 834 O O . ARG A 1 107 ? 22.228 -2.349 -24.256 1.00 90.75 107 ARG A O 1
ATOM 841 N N . LEU A 1 108 ? 21.635 -2.977 -22.186 1.00 91.06 108 LEU A N 1
ATOM 842 C CA . LEU A 1 108 ? 22.994 -3.080 -21.643 1.00 91.06 108 LEU A CA 1
ATOM 843 C C . LEU A 1 108 ? 23.820 -4.168 -22.341 1.00 91.06 108 LEU A C 1
ATOM 845 O O . LEU A 1 108 ? 25.010 -3.973 -22.590 1.00 91.06 108 LEU A O 1
ATOM 849 N N . GLU A 1 109 ? 23.196 -5.283 -22.718 1.00 91.00 109 GLU A N 1
ATOM 850 C CA . GLU A 1 109 ? 23.835 -6.343 -23.506 1.00 91.00 109 GLU A CA 1
ATOM 851 C C . GLU A 1 109 ? 24.237 -5.869 -24.908 1.00 91.00 109 GLU A C 1
ATOM 853 O O . GLU A 1 109 ? 25.315 -6.217 -25.388 1.00 91.00 109 GLU A O 1
ATOM 858 N N . GLN A 1 110 ? 23.401 -5.041 -25.544 1.00 89.56 110 GLN A N 1
ATOM 859 C CA . GLN A 1 110 ? 23.665 -4.462 -26.867 1.00 89.56 110 GLN A CA 1
ATOM 860 C C . GLN A 1 110 ? 24.775 -3.403 -26.854 1.00 89.56 110 GLN A C 1
ATOM 862 O O . GLN A 1 110 ? 25.341 -3.099 -27.907 1.00 89.56 110 GLN A O 1
ATOM 867 N N . ILE A 1 111 ? 25.091 -2.831 -25.689 1.00 89.50 111 ILE A N 1
ATOM 868 C CA . ILE A 1 111 ? 26.181 -1.865 -25.553 1.00 89.50 111 ILE A CA 1
ATOM 869 C C . ILE A 1 111 ? 27.524 -2.602 -25.689 1.00 89.50 111 ILE A C 1
ATOM 871 O O . ILE A 1 111 ? 27.753 -3.590 -24.982 1.00 89.50 111 ILE A O 1
ATOM 875 N N . PRO A 1 112 ? 28.439 -2.118 -26.553 1.00 90.38 112 PRO A N 1
ATOM 876 C CA . PRO A 1 112 ? 29.780 -2.680 -26.679 1.00 90.38 112 PRO A CA 1
ATOM 877 C C . PRO A 1 112 ? 30.530 -2.707 -25.340 1.00 90.38 112 PRO A C 1
ATOM 879 O O . PRO A 1 112 ? 30.491 -1.732 -24.589 1.00 90.38 112 PRO A O 1
ATOM 882 N N . ASP A 1 113 ? 31.283 -3.781 -25.074 1.00 86.75 113 ASP A N 1
ATOM 883 C CA . ASP A 1 113 ? 31.979 -4.006 -23.792 1.00 86.75 113 ASP A CA 1
ATOM 884 C C . ASP A 1 113 ? 32.837 -2.812 -23.339 1.00 86.75 113 ASP A C 1
ATOM 886 O O . ASP A 1 113 ? 32.848 -2.467 -22.160 1.00 86.75 113 ASP A O 1
ATOM 890 N N . GLY A 1 114 ? 33.508 -2.132 -24.277 1.00 85.75 114 GLY A N 1
ATOM 891 C CA . GLY A 1 114 ? 34.351 -0.967 -23.982 1.00 85.75 114 GLY A CA 1
ATOM 892 C C . GLY A 1 114 ? 33.588 0.276 -23.507 1.00 85.75 114 GLY A C 1
ATOM 893 O O . GLY A 1 114 ? 34.186 1.147 -22.883 1.00 85.75 114 GLY A O 1
ATOM 894 N N . MET A 1 115 ? 32.282 0.357 -23.772 1.00 87.25 115 MET A N 1
ATOM 895 C CA . MET A 1 115 ? 31.421 1.475 -23.371 1.00 87.25 115 MET A CA 1
ATOM 896 C C . MET A 1 115 ? 30.597 1.171 -22.112 1.00 87.25 115 MET A C 1
ATOM 898 O O . MET A 1 115 ? 30.076 2.097 -21.496 1.00 87.25 115 MET A O 1
ATOM 902 N N . ARG A 1 116 ? 30.505 -0.096 -21.676 1.00 86.25 116 ARG A N 1
ATOM 903 C CA . ARG A 1 116 ? 29.785 -0.480 -20.445 1.00 86.25 116 ARG A CA 1
ATOM 904 C C . ARG A 1 116 ? 30.267 0.241 -19.174 1.00 86.25 116 ARG A C 1
ATOM 906 O O . ARG A 1 116 ? 29.408 0.590 -18.370 1.00 86.25 116 ARG A O 1
ATOM 913 N N . PRO A 1 117 ? 31.568 0.545 -18.983 1.00 90.12 117 PRO A N 1
ATOM 914 C CA . PRO A 1 117 ? 32.027 1.305 -17.816 1.00 90.12 117 PRO A CA 1
ATOM 915 C C . PRO A 1 117 ? 31.510 2.750 -17.743 1.00 90.12 117 PRO A C 1
ATOM 917 O O . PRO A 1 117 ? 31.609 3.369 -16.690 1.00 90.12 117 PRO A O 1
ATOM 920 N N . LEU A 1 118 ? 30.987 3.305 -18.845 1.00 87.94 118 LEU A N 1
ATOM 921 C CA . LEU A 1 118 ? 30.405 4.653 -18.870 1.00 87.94 118 LEU A CA 1
ATOM 922 C C . LEU A 1 118 ? 28.972 4.688 -18.325 1.00 87.94 118 LEU A C 1
ATOM 924 O O . LEU A 1 118 ? 28.434 5.773 -18.108 1.00 87.94 118 LEU A O 1
ATOM 928 N N . VAL A 1 119 ? 28.345 3.525 -18.123 1.00 90.12 119 VAL A N 1
ATOM 929 C CA . VAL A 1 119 ? 26.999 3.432 -17.557 1.00 90.12 119 VAL A CA 1
ATOM 930 C C . VAL A 1 119 ? 27.071 3.702 -16.048 1.00 90.12 119 VAL A C 1
ATOM 932 O O . VAL A 1 119 ? 27.806 3.009 -15.342 1.00 90.12 119 VAL A O 1
ATOM 935 N N . PRO A 1 120 ? 26.326 4.691 -15.524 1.00 90.94 120 PRO A N 1
ATOM 936 C CA . PRO A 1 120 ? 26.310 4.978 -14.097 1.00 90.94 120 PRO A CA 1
ATOM 937 C C . PRO A 1 120 ? 25.605 3.854 -13.311 1.00 90.94 120 PRO A C 1
ATOM 939 O O . PRO A 1 120 ? 24.651 3.260 -13.820 1.00 90.94 120 PRO A O 1
ATOM 942 N N . PRO A 1 121 ? 26.013 3.580 -12.056 1.00 88.44 121 PRO A N 1
ATOM 943 C CA . PRO A 1 121 ? 25.360 2.598 -11.191 1.00 88.44 121 PRO A CA 1
ATOM 944 C C . PRO A 1 121 ? 24.063 3.182 -10.608 1.00 88.44 121 PRO A C 1
ATOM 946 O O . PRO A 1 121 ? 24.016 3.610 -9.458 1.00 88.44 121 PRO A O 1
ATOM 949 N N . ILE A 1 122 ? 23.024 3.279 -11.436 1.00 89.62 122 ILE A N 1
ATOM 950 C CA . ILE A 1 122 ? 21.697 3.761 -11.038 1.00 89.62 122 ILE A CA 1
ATOM 951 C C . ILE A 1 122 ? 20.819 2.556 -10.688 1.00 89.62 122 ILE A C 1
ATOM 953 O O . ILE A 1 122 ? 20.571 1.708 -11.543 1.00 89.62 122 ILE A O 1
ATOM 957 N N . ASP A 1 123 ? 20.325 2.509 -9.448 1.00 86.00 123 ASP A N 1
ATOM 958 C CA . ASP A 1 123 ? 19.507 1.394 -8.945 1.00 86.00 123 ASP A CA 1
ATOM 959 C C . ASP A 1 123 ? 18.055 1.417 -9.455 1.00 86.00 123 ASP A C 1
ATOM 961 O O . ASP A 1 123 ? 17.409 0.371 -9.577 1.00 86.00 123 ASP A O 1
ATOM 965 N N . ASP A 1 124 ? 17.516 2.606 -9.744 1.00 91.75 124 ASP A N 1
ATOM 966 C CA . ASP A 1 124 ? 16.149 2.751 -10.239 1.00 91.75 124 ASP A CA 1
ATOM 967 C C . ASP A 1 124 ? 16.075 2.474 -11.759 1.00 91.75 124 ASP A C 1
ATOM 969 O O . ASP A 1 124 ? 16.690 3.186 -12.561 1.00 91.75 124 ASP A O 1
ATOM 973 N N . PRO A 1 125 ? 15.298 1.462 -12.199 1.00 91.56 125 PRO A N 1
ATOM 974 C CA . PRO A 1 125 ? 15.205 1.108 -13.611 1.00 91.56 125 PRO A CA 1
ATOM 975 C C . PRO A 1 125 ? 14.583 2.210 -14.476 1.00 91.56 125 PRO A C 1
ATOM 977 O O . PRO A 1 125 ? 14.874 2.273 -15.671 1.00 91.56 125 PRO A O 1
ATOM 980 N N . ALA A 1 126 ? 13.740 3.085 -13.922 1.00 92.31 126 ALA A N 1
ATOM 981 C CA . ALA A 1 126 ? 13.132 4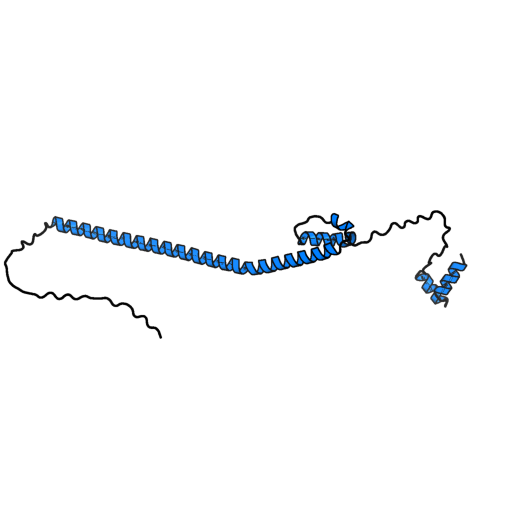.158 -14.704 1.00 92.31 126 ALA A CA 1
ATOM 982 C C . ALA A 1 126 ? 14.161 5.231 -15.079 1.00 92.31 126 ALA A C 1
ATOM 984 O O . ALA A 1 126 ? 14.300 5.578 -16.254 1.00 92.31 126 ALA A O 1
ATOM 985 N N . THR A 1 127 ? 14.925 5.712 -14.102 1.00 93.94 127 THR A N 1
ATOM 986 C CA . THR A 1 127 ? 16.010 6.679 -14.329 1.00 93.94 127 THR A CA 1
ATOM 987 C C . THR A 1 127 ? 17.150 6.094 -15.160 1.00 93.94 127 THR A C 1
ATOM 989 O O . THR A 1 127 ? 17.650 6.776 -16.058 1.00 93.94 127 THR A O 1
ATOM 992 N N . LEU A 1 128 ? 17.506 4.821 -14.957 1.00 93.88 128 LEU A N 1
ATOM 993 C CA . LEU A 1 128 ? 18.463 4.123 -15.820 1.00 93.88 128 LEU A CA 1
ATOM 994 C C . LEU A 1 128 ? 17.982 4.074 -17.277 1.00 93.88 128 LEU A C 1
ATOM 996 O O . LEU A 1 128 ? 18.754 4.363 -18.187 1.00 93.88 128 LEU A O 1
ATOM 1000 N N . GLY A 1 129 ? 16.704 3.756 -17.503 1.00 92.44 129 GLY A N 1
ATOM 1001 C CA . GLY A 1 129 ? 16.111 3.719 -18.841 1.00 92.44 129 GLY A CA 1
ATOM 1002 C C . GLY A 1 129 ? 16.174 5.075 -19.546 1.00 92.44 129 GLY A C 1
ATOM 1003 O O . GLY A 1 129 ? 16.623 5.152 -20.686 1.00 92.44 129 GLY A O 1
ATOM 1004 N N . GLN A 1 130 ? 15.820 6.156 -18.844 1.00 94.31 130 GLN A N 1
ATOM 1005 C CA . GLN A 1 130 ? 15.908 7.523 -19.376 1.00 94.31 130 GLN A CA 1
ATOM 1006 C C . GLN A 1 130 ? 17.345 7.920 -19.725 1.00 94.31 130 GLN A C 1
ATOM 1008 O O . GLN A 1 130 ? 17.589 8.535 -20.765 1.00 94.31 130 GLN A O 1
ATOM 1013 N N . TRP A 1 131 ? 18.309 7.559 -18.874 1.00 94.69 131 TRP A N 1
ATOM 1014 C CA . TRP A 1 131 ? 19.719 7.811 -19.149 1.00 94.69 131 TRP A CA 1
ATOM 1015 C C . TRP A 1 131 ? 20.199 7.019 -20.369 1.00 94.69 131 TRP A C 1
ATOM 1017 O O . TRP A 1 131 ? 20.870 7.585 -21.234 1.00 94.69 131 TRP A O 1
ATOM 1027 N N . LEU A 1 132 ? 19.828 5.740 -20.475 1.00 93.31 132 LEU A N 1
ATOM 1028 C CA . LEU A 1 132 ? 20.159 4.905 -21.629 1.00 93.31 132 LEU A CA 1
ATOM 1029 C C . LEU A 1 132 ? 19.574 5.488 -22.914 1.00 93.31 132 LEU A C 1
ATOM 1031 O O . LEU A 1 132 ? 20.293 5.567 -23.902 1.00 93.31 132 LEU A O 1
ATOM 1035 N N . ASP A 1 133 ? 18.324 5.952 -22.890 1.00 91.94 133 ASP A N 1
ATOM 1036 C CA . ASP A 1 133 ? 17.667 6.561 -24.049 1.00 91.94 133 ASP A CA 1
ATOM 1037 C C . ASP A 1 133 ? 18.371 7.861 -24.480 1.00 91.94 133 ASP A C 1
ATOM 1039 O O . ASP A 1 133 ? 18.627 8.064 -25.668 1.00 91.94 133 ASP A O 1
ATOM 1043 N N . ALA A 1 134 ? 18.760 8.716 -23.527 1.00 93.31 134 ALA A N 1
ATOM 1044 C CA . ALA A 1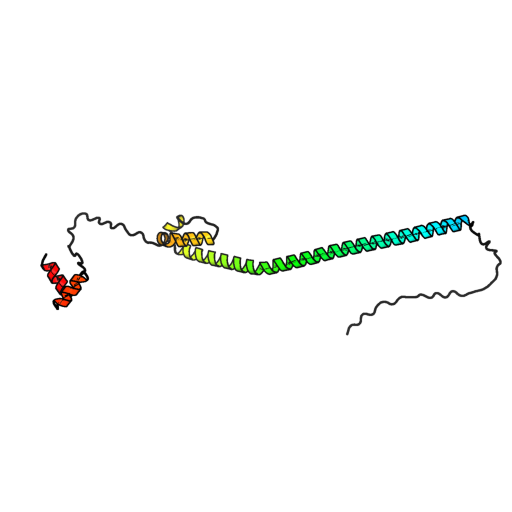 134 ? 19.473 9.963 -23.810 1.00 93.31 134 ALA A CA 1
ATOM 1045 C C . ALA A 1 134 ? 20.889 9.735 -24.375 1.00 93.31 134 ALA A C 1
ATOM 1047 O O . ALA A 1 134 ? 21.355 10.501 -25.219 1.00 93.31 134 ALA A O 1
ATOM 1048 N N . ASN A 1 135 ? 21.573 8.681 -23.926 1.00 91.88 135 ASN A N 1
ATOM 1049 C CA . ASN A 1 135 ? 22.962 8.391 -24.291 1.00 91.88 135 ASN A CA 1
ATOM 1050 C C . ASN A 1 135 ? 23.091 7.302 -25.367 1.00 91.88 135 ASN A C 1
ATOM 1052 O O . ASN A 1 135 ? 24.205 6.977 -25.783 1.00 91.88 135 ASN A O 1
ATOM 1056 N N . TRP A 1 136 ? 21.974 6.763 -25.863 1.00 90.31 136 TRP A N 1
ATOM 1057 C CA . TRP A 1 136 ? 21.959 5.600 -26.752 1.00 90.31 136 TRP A CA 1
ATOM 1058 C C . TRP A 1 136 ? 22.812 5.794 -28.006 1.00 90.31 136 TRP A C 1
ATOM 1060 O O . TRP A 1 136 ? 23.595 4.918 -28.380 1.00 90.31 136 TRP A O 1
ATOM 1070 N N . ALA A 1 137 ? 22.710 6.971 -28.629 1.00 87.06 137 ALA A N 1
ATOM 1071 C CA . ALA A 1 137 ? 23.463 7.314 -29.833 1.00 87.06 137 ALA A CA 1
ATOM 1072 C C . ALA A 1 137 ? 24.984 7.368 -29.599 1.00 87.06 137 ALA A C 1
ATOM 1074 O O . ALA A 1 137 ? 25.748 7.060 -30.508 1.00 87.06 137 ALA A O 1
ATOM 1075 N N . ILE A 1 138 ? 25.430 7.727 -28.391 1.00 86.94 138 ILE A N 1
ATOM 1076 C CA . ILE A 1 138 ? 26.854 7.785 -28.026 1.00 86.94 138 ILE A CA 1
ATOM 1077 C C . ILE A 1 138 ? 27.377 6.377 -27.729 1.00 86.94 138 ILE A C 1
ATOM 1079 O O . ILE A 1 138 ? 28.473 6.020 -28.151 1.00 86.94 138 ILE A O 1
ATOM 1083 N N . LEU A 1 139 ? 26.576 5.564 -27.036 1.00 86.81 139 LEU A N 1
ATOM 1084 C CA . LEU A 1 139 ? 26.946 4.207 -26.629 1.00 86.81 139 LEU A CA 1
ATOM 1085 C C . LEU A 1 139 ? 26.995 3.224 -27.810 1.00 86.81 139 LEU A C 1
ATOM 1087 O O . LEU A 1 139 ? 27.828 2.321 -27.823 1.00 86.81 139 LEU A O 1
ATOM 1091 N N . THR A 1 140 ? 26.115 3.399 -28.801 1.00 84.38 140 THR A N 1
ATOM 1092 C CA . THR A 1 140 ? 26.021 2.531 -29.992 1.00 84.38 140 THR A CA 1
ATOM 1093 C C . THR A 1 140 ? 26.631 3.136 -31.254 1.00 84.38 140 THR A C 1
ATOM 1095 O O . THR A 1 140 ? 26.908 2.419 -32.220 1.00 84.38 140 THR A O 1
ATOM 1098 N N . GLY A 1 141 ? 26.869 4.447 -31.262 1.00 77.56 141 GLY A N 1
ATOM 1099 C CA . GLY A 1 141 ? 27.542 5.125 -32.355 1.00 77.56 141 GLY A CA 1
ATOM 1100 C C . GLY A 1 141 ? 28.967 4.608 -32.502 1.00 77.56 141 GLY A C 1
ATOM 1101 O O . GLY A 1 141 ? 29.782 4.713 -31.588 1.00 77.56 141 GLY A O 1
ATOM 1102 N N . LYS A 1 142 ? 29.303 4.072 -33.681 1.00 66.69 142 LYS A N 1
ATOM 1103 C CA . LYS A 1 142 ? 30.713 3.874 -34.030 1.00 66.69 142 LYS A CA 1
ATOM 1104 C C . LYS A 1 142 ? 31.387 5.247 -34.020 1.00 66.69 142 LYS A C 1
ATOM 1106 O O . LYS A 1 142 ? 30.835 6.163 -34.637 1.00 66.69 142 LYS A O 1
ATOM 1111 N N . PRO A 1 143 ? 32.565 5.408 -33.387 1.00 65.06 143 PRO A N 1
ATOM 1112 C CA . PRO A 1 143 ? 33.319 6.637 -33.553 1.00 65.06 143 PRO A CA 1
ATOM 1113 C C . PRO A 1 143 ? 33.536 6.827 -35.053 1.00 65.06 143 PRO A C 1
ATOM 1115 O O . PRO A 1 143 ? 34.031 5.918 -35.728 1.00 65.06 143 PRO A O 1
ATOM 1118 N N . LEU A 1 144 ? 33.113 7.979 -35.584 1.00 58.34 144 LEU A N 1
ATOM 1119 C CA . LEU A 1 144 ? 33.509 8.388 -36.924 1.00 58.34 144 LEU A CA 1
ATOM 1120 C C . LEU A 1 144 ? 35.032 8.364 -36.896 1.00 58.34 144 LEU A C 1
ATOM 1122 O O . LEU A 1 144 ? 35.642 9.151 -36.169 1.00 58.34 144 LEU A O 1
ATOM 1126 N N . ALA A 1 145 ? 35.632 7.396 -37.593 1.00 59.53 145 ALA A N 1
ATOM 1127 C CA . ALA A 1 145 ? 37.076 7.319 -37.677 1.00 59.53 145 ALA A CA 1
ATOM 1128 C C . ALA A 1 145 ? 37.559 8.715 -38.083 1.00 59.53 145 ALA A C 1
ATOM 1130 O O . ALA A 1 145 ? 37.000 9.279 -39.036 1.00 59.53 145 ALA A O 1
ATOM 1131 N N . PRO A 1 146 ? 38.546 9.299 -37.376 1.00 70.00 146 PRO A N 1
ATOM 1132 C CA . PRO A 1 146 ? 39.215 10.478 -37.887 1.00 70.00 146 PRO A CA 1
ATOM 1133 C C . PRO A 1 146 ? 39.559 10.162 -39.335 1.00 70.00 146 PRO A C 1
ATOM 1135 O O . PRO A 1 146 ? 40.084 9.077 -39.604 1.00 70.00 146 PRO A O 1
ATOM 1138 N N . THR A 1 147 ? 39.211 11.040 -40.278 1.00 62.28 147 THR A N 1
ATOM 1139 C CA . THR A 1 147 ? 39.671 10.903 -41.660 1.00 62.28 147 THR A CA 1
ATOM 1140 C C . THR A 1 147 ? 41.175 11.112 -41.625 1.00 62.28 147 THR A C 1
ATOM 1142 O O . THR A 1 147 ? 41.684 12.209 -41.853 1.00 62.28 147 THR A O 1
ATOM 1145 N N . MET A 1 148 ? 41.890 10.068 -41.226 1.00 52.69 148 MET A N 1
ATOM 1146 C CA . MET A 1 148 ? 43.325 10.018 -41.112 1.00 52.69 148 MET A CA 1
ATOM 1147 C C . MET A 1 148 ? 43.806 9.876 -42.546 1.00 52.69 148 MET A C 1
ATOM 1149 O O . MET A 1 148 ? 44.161 8.804 -43.021 1.00 52.69 148 MET A O 1
ATOM 1153 N N . ASN A 1 149 ? 43.748 10.993 -43.269 1.00 56.34 149 ASN A N 1
ATOM 1154 C CA . ASN A 1 149 ? 44.522 11.210 -44.470 1.00 56.34 149 ASN A CA 1
ATOM 1155 C C . ASN A 1 149 ? 45.989 11.311 -44.035 1.00 56.34 149 ASN A C 1
ATOM 1157 O O . ASN A 1 149 ? 46.593 12.380 -44.035 1.00 56.34 149 ASN A O 1
ATOM 1161 N N . GLY A 1 150 ? 46.546 10.180 -43.600 1.00 53.62 150 GLY A N 1
ATOM 1162 C CA . GLY A 1 150 ? 47.974 9.953 -43.433 1.00 53.62 150 GLY A CA 1
ATOM 1163 C C . GLY A 1 150 ? 48.615 9.773 -44.804 1.00 53.62 150 GLY A C 1
ATOM 1164 O O . GLY A 1 150 ? 49.229 8.749 -45.078 1.00 53.62 150 GLY A O 1
ATOM 1165 N N . GLY A 1 151 ? 48.415 10.747 -45.691 1.00 49.75 151 GLY A N 1
ATOM 1166 C CA . GLY A 1 151 ? 48.995 10.794 -47.023 1.00 49.75 151 GLY A CA 1
ATOM 1167 C C . GLY A 1 151 ? 50.447 11.246 -46.962 1.00 49.75 151 GLY A C 1
ATOM 1168 O O . GLY A 1 151 ? 50.787 12.318 -47.458 1.00 49.75 151 GLY A O 1
ATOM 1169 N N . ALA A 1 152 ? 51.314 10.432 -46.363 1.00 54.09 152 ALA A N 1
ATOM 1170 C CA . ALA A 1 152 ? 52.732 10.482 -46.673 1.00 54.09 152 ALA A CA 1
ATOM 1171 C C . ALA A 1 152 ? 52.916 9.931 -48.098 1.00 54.09 152 ALA A C 1
ATOM 1173 O O . ALA A 1 152 ? 52.942 8.725 -48.311 1.00 54.09 152 ALA A O 1
ATOM 1174 N N . GLY A 1 153 ? 52.997 10.835 -49.077 1.00 51.47 153 GLY A N 1
ATOM 1175 C CA . GLY A 1 153 ? 53.593 10.563 -50.386 1.00 51.47 153 GLY A CA 1
ATOM 1176 C C . GLY A 1 153 ? 52.802 9.669 -51.346 1.00 51.47 153 GLY A C 1
ATOM 1177 O O . GLY A 1 153 ? 53.293 8.622 -51.749 1.00 51.47 153 GLY A O 1
ATOM 1178 N N . ALA A 1 154 ? 51.641 10.122 -51.820 1.00 47.91 154 ALA A N 1
ATOM 1179 C CA . ALA A 1 154 ? 51.118 9.683 -53.117 1.00 47.91 154 ALA A CA 1
ATOM 1180 C C . ALA A 1 154 ? 50.355 10.841 -53.785 1.00 47.91 154 ALA A C 1
ATOM 1182 O O . ALA A 1 154 ? 49.473 11.422 -53.146 1.00 47.91 154 ALA A O 1
ATOM 1183 N N . PRO A 1 155 ? 50.662 11.224 -55.041 1.00 49.88 155 PRO A N 1
ATOM 1184 C CA . PRO A 1 155 ? 49.838 12.188 -55.754 1.00 49.88 155 PRO A CA 1
ATOM 1185 C C . PRO A 1 155 ? 48.467 11.550 -55.991 1.00 49.88 155 PRO A C 1
ATOM 1187 O O . PRO A 1 155 ? 48.352 10.514 -56.644 1.00 49.88 155 PRO A O 1
ATOM 1190 N N . ALA A 1 156 ? 47.425 12.152 -55.423 1.00 50.81 156 ALA A N 1
ATOM 1191 C CA . ALA A 1 156 ? 46.057 11.697 -55.608 1.00 50.81 156 ALA A CA 1
ATOM 1192 C C . ALA A 1 156 ? 45.716 11.595 -57.110 1.00 50.81 156 ALA A C 1
ATOM 1194 O O . ALA A 1 156 ? 45.922 12.578 -57.835 1.00 50.81 156 ALA A O 1
ATOM 1195 N N . PRO A 1 157 ? 45.114 10.492 -57.599 1.00 48.00 157 PRO A N 1
ATOM 1196 C CA . PRO A 1 157 ? 44.328 10.584 -58.814 1.00 48.00 157 PRO A CA 1
ATOM 1197 C C . PRO A 1 157 ? 43.143 11.501 -58.499 1.00 48.00 157 PRO A C 1
ATOM 1199 O O . PRO A 1 157 ? 42.270 11.175 -57.695 1.00 48.00 157 PRO A O 1
ATOM 1202 N N . ARG A 1 158 ? 43.139 12.689 -59.111 1.00 53.19 158 ARG A N 1
ATOM 1203 C CA . ARG A 1 158 ? 42.026 13.643 -59.074 1.00 53.19 158 ARG A CA 1
ATOM 1204 C C . ARG A 1 158 ? 40.822 13.037 -59.791 1.00 53.19 158 ARG A C 1
ATOM 1206 O O . ARG A 1 158 ? 40.532 13.382 -60.929 1.00 53.19 158 ARG A O 1
ATOM 1213 N N . THR A 1 159 ? 40.104 12.151 -59.122 1.00 52.47 159 THR A N 1
ATOM 1214 C CA . THR A 1 159 ? 38.726 11.832 -59.486 1.00 52.47 159 THR A CA 1
ATOM 1215 C C . THR A 1 159 ? 37.832 12.536 -58.482 1.00 52.47 159 THR A C 1
ATOM 1217 O O . THR A 1 159 ? 37.304 11.961 -57.540 1.00 52.47 159 THR A O 1
ATOM 1220 N N . SER A 1 160 ? 37.703 13.854 -58.658 1.00 51.50 160 SER A N 1
ATOM 1221 C CA . SER A 1 160 ? 36.546 14.546 -58.109 1.00 51.50 160 SER A CA 1
ATOM 1222 C C . SER A 1 160 ? 35.326 13.904 -58.756 1.00 51.50 160 SER A C 1
ATOM 1224 O O . SER A 1 160 ? 35.121 14.068 -59.961 1.00 51.50 160 SER A O 1
ATOM 1226 N N . THR A 1 161 ? 34.540 13.161 -57.986 1.00 53.22 161 THR A N 1
ATOM 1227 C CA . THR A 1 161 ? 33.166 12.820 -58.343 1.00 53.22 161 THR A CA 1
ATOM 1228 C C . THR A 1 161 ? 32.386 14.131 -58.390 1.00 53.22 161 THR A C 1
ATOM 1230 O O . THR A 1 161 ? 31.775 14.569 -57.421 1.00 53.22 161 THR A O 1
ATOM 1233 N N . VAL A 1 162 ? 32.503 14.842 -59.513 1.00 59.25 162 VAL A N 1
ATOM 1234 C CA . VAL A 1 162 ? 31.693 16.023 -59.792 1.00 59.25 162 VAL A CA 1
ATOM 1235 C C . VAL A 1 162 ? 30.282 15.495 -59.980 1.00 59.25 162 VAL A C 1
ATOM 1237 O O . VAL A 1 162 ? 29.972 14.926 -61.016 1.00 59.25 162 VAL A O 1
ATOM 1240 N N . VAL A 1 163 ? 29.451 15.613 -58.953 1.00 65.44 163 VAL A N 1
ATOM 1241 C CA . VAL A 1 163 ? 28.013 15.375 -59.073 1.00 65.44 163 VAL A CA 1
ATOM 1242 C C . VAL A 1 163 ? 27.415 16.604 -59.763 1.00 65.44 163 VAL A C 1
ATOM 1244 O O . VAL A 1 163 ? 27.773 17.732 -59.411 1.00 65.44 163 VAL A O 1
ATOM 1247 N N . LEU A 1 164 ? 26.569 16.405 -60.782 1.00 63.69 164 LEU A N 1
ATOM 1248 C CA . LEU A 1 164 ? 25.855 17.513 -61.430 1.00 63.69 164 LEU A CA 1
ATOM 1249 C C . LEU A 1 164 ? 24.978 18.212 -60.402 1.00 63.69 164 LEU A C 1
ATOM 1251 O O . LEU A 1 164 ? 24.250 17.560 -59.659 1.00 63.69 164 LEU A O 1
ATOM 1255 N N . THR A 1 165 ? 25.018 19.539 -60.395 1.00 75.75 165 THR A N 1
ATOM 1256 C CA . THR A 1 165 ? 24.001 20.322 -59.696 1.00 75.75 165 THR A CA 1
ATOM 1257 C C . THR A 1 165 ? 22.694 20.281 -60.492 1.00 75.75 165 THR A C 1
ATOM 1259 O O . THR A 1 165 ? 22.703 20.089 -61.711 1.00 75.75 165 THR A O 1
ATOM 1262 N N . ASP A 1 166 ? 21.557 20.501 -59.835 1.00 74.88 166 ASP A N 1
ATOM 1263 C CA . ASP A 1 166 ? 20.233 20.436 -60.478 1.00 74.88 166 ASP A CA 1
ATOM 1264 C C . ASP A 1 166 ? 20.099 21.389 -61.683 1.00 74.88 166 ASP A C 1
ATOM 1266 O O . ASP A 1 166 ? 19.442 21.078 -62.678 1.00 74.88 166 ASP A O 1
ATOM 1270 N N . ALA A 1 167 ? 20.798 22.528 -61.645 1.00 75.12 167 ALA A N 1
ATOM 1271 C CA . ALA A 1 167 ? 20.869 23.472 -62.760 1.00 75.12 167 ALA A CA 1
ATOM 1272 C C . ALA A 1 167 ? 21.618 22.903 -63.982 1.00 75.12 167 ALA A C 1
ATOM 1274 O O . ALA A 1 167 ? 21.256 23.176 -65.128 1.00 75.12 167 ALA A O 1
ATOM 1275 N N . GLU A 1 168 ? 22.655 22.097 -63.753 1.00 74.50 168 GLU A N 1
ATOM 1276 C CA . GLU A 1 168 ? 23.440 21.451 -64.807 1.00 74.50 168 GLU A CA 1
ATOM 1277 C C . GLU A 1 168 ? 22.692 20.260 -65.416 1.00 74.50 168 GLU A C 1
ATOM 1279 O O . GLU A 1 168 ? 22.756 20.056 -66.627 1.00 74.50 168 GLU A O 1
ATOM 1284 N N . LEU A 1 169 ? 21.909 19.536 -64.612 1.00 76.50 169 LEU A N 1
ATOM 1285 C CA . LEU A 1 169 ? 20.964 18.524 -65.096 1.00 76.50 169 LEU A CA 1
ATOM 1286 C C . LEU A 1 169 ? 19.913 19.139 -66.027 1.00 76.50 169 LEU A C 1
ATOM 1288 O O . LEU A 1 169 ? 19.695 18.633 -67.128 1.00 76.50 169 LEU A O 1
ATOM 1292 N N . ALA A 1 170 ? 19.319 20.270 -65.641 1.00 77.19 170 ALA A N 1
ATOM 1293 C CA . ALA A 1 170 ? 18.361 20.982 -66.486 1.00 77.19 170 ALA A CA 1
ATOM 1294 C C . ALA A 1 170 ? 18.995 21.475 -67.800 1.00 77.19 170 ALA A C 1
ATOM 1296 O O . ALA A 1 170 ? 18.362 21.429 -68.858 1.00 77.19 170 ALA A O 1
ATOM 1297 N N . MET A 1 171 ? 20.258 21.911 -67.760 1.00 75.88 171 MET A N 1
ATOM 1298 C CA . MET A 1 1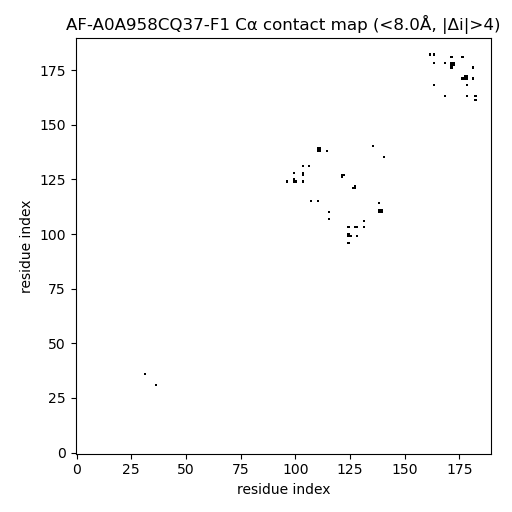71 ? 20.989 22.323 -68.958 1.00 75.88 171 MET A CA 1
ATOM 1299 C C . MET A 1 171 ? 21.321 21.131 -69.868 1.00 75.88 171 MET A C 1
ATOM 1301 O O . MET A 1 171 ? 21.165 21.250 -71.081 1.00 75.88 171 MET A O 1
ATOM 1305 N N . ALA A 1 172 ? 21.702 19.977 -69.312 1.00 79.94 172 ALA A N 1
ATOM 1306 C CA . ALA A 1 172 ? 21.927 18.750 -70.076 1.00 79.94 172 ALA A CA 1
ATOM 1307 C C . ALA A 1 172 ? 20.653 18.309 -70.820 1.00 79.94 172 ALA A C 1
ATOM 1309 O O . ALA A 1 172 ? 20.697 18.079 -72.030 1.00 79.94 172 ALA A O 1
ATOM 1310 N N . VAL A 1 173 ? 19.501 18.330 -70.137 1.00 80.94 173 VAL A N 1
ATOM 1311 C CA . VAL A 1 173 ? 18.186 18.048 -70.742 1.00 80.94 173 VAL A CA 1
ATOM 1312 C C . VAL A 1 173 ? 17.860 19.048 -71.852 1.00 80.94 173 VAL A C 1
ATOM 1314 O O . VAL A 1 173 ? 17.468 18.646 -72.945 1.00 80.94 173 VAL A O 1
ATOM 1317 N N . LYS A 1 174 ? 18.076 20.349 -71.620 1.00 80.12 174 LYS A N 1
ATOM 1318 C CA . LYS A 1 174 ? 17.817 21.398 -72.620 1.00 80.12 174 LYS A CA 1
ATOM 1319 C C . LYS A 1 174 ? 18.703 21.273 -73.863 1.00 80.12 174 LYS A C 1
ATOM 1321 O O . LYS A 1 174 ? 18.274 21.631 -74.955 1.00 80.12 174 LYS A O 1
ATOM 1326 N N . MET A 1 175 ? 19.925 20.774 -73.697 1.00 78.75 175 MET A N 1
ATOM 1327 C CA . MET A 1 175 ? 20.878 20.544 -74.785 1.00 78.75 175 MET A CA 1
ATOM 1328 C C . MET A 1 175 ? 20.681 19.180 -75.467 1.00 78.75 175 MET A C 1
ATOM 1330 O O . MET A 1 175 ? 21.382 18.891 -76.432 1.00 78.75 175 MET A O 1
ATOM 1334 N N . GLY A 1 176 ? 19.746 18.347 -74.988 1.00 80.25 176 GLY A N 1
ATOM 1335 C CA . GLY A 1 176 ? 19.492 17.006 -75.524 1.00 80.25 176 GLY A CA 1
ATOM 1336 C C . GLY A 1 176 ? 20.640 16.019 -75.288 1.00 80.25 176 GLY A C 1
ATOM 1337 O O . GLY A 1 176 ? 20.769 15.042 -76.019 1.00 80.25 176 GLY A O 1
ATOM 1338 N N . ILE A 1 177 ? 21.495 16.285 -74.298 1.00 85.50 177 ILE A N 1
ATOM 1339 C CA . ILE A 1 177 ? 22.687 15.494 -73.979 1.00 85.50 177 ILE A CA 1
ATOM 1340 C C . ILE A 1 177 ? 22.428 14.732 -72.677 1.00 85.50 177 ILE A C 1
ATOM 1342 O O . ILE A 1 177 ? 21.785 15.241 -71.758 1.00 85.50 177 ILE A O 1
ATOM 1346 N N . THR A 1 178 ? 22.930 13.502 -72.574 1.00 81.88 178 THR A N 1
ATOM 1347 C CA . THR A 1 178 ? 22.780 12.727 -71.335 1.00 81.88 178 THR A CA 1
ATOM 1348 C C . THR A 1 178 ? 23.607 13.342 -70.195 1.00 81.88 178 THR A C 1
ATOM 1350 O O . THR A 1 178 ? 24.673 13.915 -70.444 1.00 81.88 178 THR A O 1
ATOM 1353 N N . PRO A 1 179 ? 23.174 13.212 -68.927 1.00 73.12 179 PRO A N 1
ATOM 1354 C CA . PRO A 1 179 ? 23.919 13.736 -67.776 1.00 73.12 179 PRO A CA 1
ATOM 1355 C C . PRO A 1 179 ? 25.383 13.262 -67.732 1.00 73.12 179 PRO A C 1
ATOM 1357 O O . PRO A 1 179 ? 26.284 14.030 -67.401 1.00 73.12 179 PRO A O 1
ATOM 1360 N N . GLU A 1 180 ? 25.640 12.022 -68.156 1.00 75.38 180 GLU A N 1
ATOM 1361 C CA . GLU A 1 180 ? 26.982 11.432 -68.237 1.00 75.38 180 GLU A CA 1
ATOM 1362 C C . GLU A 1 180 ? 27.852 12.055 -69.339 1.00 75.38 180 GLU A C 1
ATOM 1364 O O . GLU A 1 180 ? 29.042 12.311 -69.142 1.00 75.38 180 GLU A O 1
ATOM 1369 N N . GLN A 1 181 ? 27.269 12.369 -70.496 1.00 75.94 181 GLN A N 1
ATOM 1370 C CA . GLN A 1 181 ? 27.982 13.063 -71.570 1.00 75.94 181 GLN A CA 1
ATOM 1371 C C . GLN A 1 181 ? 28.281 14.520 -71.200 1.00 75.94 181 GLN A C 1
ATOM 1373 O O . GLN A 1 181 ? 29.346 15.039 -71.542 1.00 75.94 181 GLN A O 1
ATOM 1378 N N . TYR A 1 182 ? 27.386 15.170 -70.454 1.00 76.81 182 TYR A N 1
ATOM 1379 C CA . TYR A 1 182 ? 27.626 16.510 -69.924 1.00 76.81 182 TYR A CA 1
ATOM 1380 C C . TYR A 1 182 ? 28.777 16.515 -68.901 1.00 76.81 182 TYR A C 1
ATOM 1382 O O . TYR A 1 182 ? 29.644 17.392 -68.951 1.00 76.81 182 TYR A O 1
ATOM 1390 N N . LEU A 1 183 ? 28.859 15.489 -68.041 1.00 74.88 183 LEU A N 1
ATOM 1391 C CA . LEU A 1 183 ? 30.005 15.265 -67.148 1.00 74.88 183 LEU A CA 1
ATOM 1392 C C . LEU A 1 183 ? 31.314 15.119 -67.917 1.00 74.88 183 LEU A C 1
ATOM 1394 O O . LEU A 1 183 ? 32.284 15.809 -67.606 1.00 74.88 183 LEU A O 1
ATOM 1398 N N . ALA A 1 184 ? 31.335 14.257 -68.933 1.00 74.81 184 ALA A N 1
ATOM 1399 C CA . ALA A 1 184 ? 32.517 14.028 -69.756 1.00 74.81 184 ALA A CA 1
ATOM 1400 C C . ALA A 1 184 ? 32.963 15.300 -70.499 1.00 74.81 184 ALA A C 1
ATOM 1402 O O . ALA A 1 184 ? 34.157 15.579 -70.609 1.00 74.81 184 ALA A O 1
ATOM 1403 N N . ALA A 1 185 ? 32.017 16.114 -70.977 1.00 74.75 185 ALA A N 1
ATOM 1404 C CA . ALA A 1 185 ? 32.322 17.397 -71.603 1.00 74.75 185 ALA A CA 1
ATOM 1405 C C . ALA A 1 185 ? 32.924 18.399 -70.603 1.00 74.75 185 ALA A C 1
ATOM 1407 O O . ALA A 1 185 ? 33.857 19.126 -70.946 1.00 74.75 185 ALA A O 1
ATOM 1408 N N . LYS A 1 186 ? 32.427 18.421 -69.361 1.00 73.56 186 LYS A N 1
ATOM 1409 C CA . LYS A 1 186 ? 32.904 19.307 -68.290 1.00 73.56 186 LYS A CA 1
ATOM 1410 C C . LYS A 1 186 ? 34.294 18.920 -67.788 1.00 73.56 186 LYS A C 1
ATOM 1412 O O . LYS A 1 186 ? 35.119 19.803 -67.565 1.00 73.56 186 LYS A O 1
ATOM 1417 N N . THR A 1 187 ? 34.578 17.628 -67.634 1.00 69.31 187 THR A N 1
ATOM 1418 C CA . THR A 1 187 ? 35.901 17.148 -67.204 1.00 69.31 187 THR A CA 1
ATOM 1419 C C . THR A 1 187 ? 36.968 17.341 -68.277 1.00 69.31 187 THR A C 1
ATOM 1421 O O . THR A 1 187 ? 38.112 17.606 -67.936 1.00 69.31 187 THR A O 1
ATOM 1424 N N . LYS A 1 188 ? 36.599 17.279 -69.563 1.00 68.00 188 LYS A N 1
ATOM 1425 C CA . LYS A 1 188 ? 37.519 17.472 -70.697 1.00 68.00 188 LYS A CA 1
ATOM 1426 C C . LYS A 1 188 ? 37.848 18.942 -70.997 1.00 68.00 188 LYS A C 1
ATOM 1428 O O . LYS A 1 188 ? 38.803 19.213 -71.716 1.00 68.00 188 LYS A O 1
ATOM 1433 N N . ARG A 1 189 ? 37.049 19.891 -70.493 1.00 57.81 189 ARG A N 1
ATOM 1434 C CA . ARG A 1 189 ? 37.228 21.344 -70.705 1.00 57.81 189 ARG A CA 1
ATOM 1435 C C . ARG A 1 189 ? 38.045 22.043 -69.615 1.00 57.81 189 ARG A C 1
ATOM 1437 O O . ARG A 1 189 ? 38.165 23.266 -69.661 1.00 57.81 189 ARG A O 1
ATOM 1444 N N . LYS A 1 190 ? 38.543 21.292 -68.637 1.00 49.84 190 LYS A N 1
ATOM 1445 C CA . LYS A 1 190 ? 39.324 21.786 -67.503 1.00 49.84 190 LYS A CA 1
ATOM 1446 C C . LYS A 1 190 ? 40.764 21.314 -67.619 1.00 49.84 190 LYS A C 1
ATOM 1448 O O . LYS A 1 190 ? 41.642 22.087 -67.187 1.00 49.84 190 LYS A O 1
#

Sequence (190 aa):
MDSNPAPAATTSTAQVAVTADSAQDATTATMFPADYVQQLRQEAASYRTKLREIEEANKRANDERLAAEAQWQELAEQRAREIAELRPYQERYTAMLEALKAGNEKRLEQIPDGMRPLVPPIDDPATLGQWLDANWAILTGKPLAPTMNGGAGAPAPRTSTVVLTDAELAMAVKMGITPEQYLAAKTKRK

pLDDT: mean 77.74, std 19.54, range [35.0, 96.31]

Secondary structure (DSSP, 8-state):
----PPPPP------------------------HHHHHHHHHHHHHHHHHHHHHHHHHHHHHHHHHHHHHHHHHHHHHHHHHHHHHHHHHHHHHHHHHHHHHHHHHHHHHS-GGGGGGS-----HHHHHHHHHHHHHHHHSPP--------SS---------PPPHHHHHHHHHTT--HHHHHHHHHHT-